Protein AF-0000000083258598 (afdb_homodimer)

pLDDT: mean 92.9, std 6.72, range [62.62, 98.75]

Radius of gyration: 22.77 Å; Cα contacts (8 Å, |Δi|>4): 360; chains: 2; bounding box: 47×67×47 Å

Solvent-accessible surface area (backbone atoms only — not comparable to full-atom values): 15930 Å² total; per-residue (Å²): 122,91,74,49,73,68,56,47,24,57,51,33,46,68,62,60,33,72,64,52,50,48,51,51,46,36,53,51,45,51,27,41,51,50,43,38,52,51,38,28,35,41,68,50,40,71,78,42,60,42,70,68,53,53,51,48,53,53,48,32,64,73,63,62,67,65,77,71,77,27,45,64,48,30,48,49,54,33,48,42,41,40,45,58,46,80,78,88,48,71,66,61,51,49,52,32,49,49,46,50,44,39,58,30,25,30,16,33,69,43,95,58,55,61,82,59,78,70,46,55,73,36,75,68,31,41,16,49,44,26,73,75,64,34,66,76,69,44,47,72,58,51,45,62,70,75,106,122,91,74,49,73,66,55,47,25,55,51,34,45,68,64,63,33,71,65,52,51,49,52,51,47,37,53,51,46,52,27,42,51,49,43,37,52,51,37,28,35,41,67,50,41,72,77,41,59,43,71,67,51,52,50,47,54,55,48,32,63,75,62,62,66,64,78,70,78,29,45,64,47,30,48,49,53,34,46,42,43,40,44,57,46,80,80,89,49,71,69,62,53,49,52,33,50,49,47,51,44,40,57,32,25,30,17,34,68,44,93,59,53,61,79,59,78,70,47,56,74,36,73,68,32,42,17,48,45,26,73,73,65,35,66,76,70,44,49,70,60,50,46,62,71,73,107

Foldseek 3Di:
DDDDQVNQLQVLLVVLDPVQLLVVLLVLLVQLVVVVQVVCVVVVNNVVDDPVVVVVSVVCNVRVDDDDDALSVLLVVLSVVSNPDDDPDLVVNVVSLQRNQCSRAPDPPHPGGDDDPCLCLGSSNVSSCCSVPNSVRCVVSVVVVVD/DDDDQVNQLQVLLVVLDPVQLLVVLLVLLVQLVVVVQVVCVVVVNNVVDDPVVVVVSVVCNVPVDDDDDALSVLLVVLSVVSNPDDDPDLVVNVVSLQRNQCSRAPDPPHPGGDDDPCLCLGSSNVSNCCSVPNSVRCVVSVVVVVD

Secondary structure (DSSP, 8-state):
----HHHHHHHHHHHS-HHHHHHHHHHHHHHHHHHHHHHHHHTT-TT-B-HHHHHHHHHHHHH----SSSHHHHHHHHHHHHTTPPPS-HHHHHHHHHHHHHHHH--TT-SS----GGGGGSHHHHHHHHHHH-GGGGHHHHHHHH-/----HHHHHHHHHHHS-HHHHHHHHHHHHHHHHHHHHHHHHHTT-TT-B-HHHHHHHHHHHHH----SSSHHHHHHHHHHHHTTPPPS-HHHHHHHHHHHHHHHH--TT-SS----GGGGGSHHHHHHHHHHH-GGGGHHHHHHHH-

Organism: NCBI:txid94136

Sequence (294 aa):
MGWTREEAFDFLKTVYTDDVMQQEKRRVFKQVNRQLYERLDDLAINNALSEQVEKQLKLFKDFTFMPGDNIFQSMRYLFLLARGEKEIDRLTTRKHLDRVYNALFKAAGMQNPIIPVHFWETPIGIACQIAEDGVEAVYPVLDEMVDMGWTREEAFDFLKTVYTDDVMQQEKRRVFKQVNRQLYERLDDLAINNALSEQVEKQLKLFKDFTFMPGDNIFQSMRYLFLLARGEKEIDRLTTRKHLDRVYNALFKAAGMQNPIIPVHFWETPIGIACQIAEDGVEAVYPVLDEMVD

Structure (mmCIF, N/CA/C/O backbone):
data_AF-0000000083258598-model_v1
#
loop_
_entity.id
_entity.type
_entity.pdbx_description
1 polymer 'Uncharacterized protein'
#
loop_
_atom_site.group_PDB
_atom_site.id
_atom_site.type_symbol
_atom_site.label_atom_id
_atom_site.label_alt_id
_atom_site.label_comp_id
_atom_site.label_asym_id
_atom_site.label_entity_id
_atom_site.label_seq_id
_atom_site.pdbx_PDB_ins_code
_atom_site.Cartn_x
_atom_site.Cartn_y
_atom_site.Cartn_z
_atom_site.occupancy
_atom_site.B_iso_or_equiv
_atom_site.auth_seq_id
_atom_site.auth_comp_id
_atom_site.auth_asym_id
_atom_site.auth_atom_id
_atom_site.pdbx_PDB_model_num
ATOM 1 N N . MET A 1 1 ? -23.297 24.625 16.688 1 62.62 1 MET A N 1
ATOM 2 C CA . MET A 1 1 ? -22.938 26.031 16.906 1 62.62 1 MET A CA 1
ATOM 3 C C . MET A 1 1 ? -22.75 26.75 15.578 1 62.62 1 MET A C 1
ATOM 5 O O . MET A 1 1 ? -22.453 26.125 14.555 1 62.62 1 MET A O 1
ATOM 9 N N . GLY A 1 2 ? -23.297 27.766 15.336 1 83.62 2 GLY A N 1
ATOM 10 C CA . GLY A 1 2 ? -23.109 28.547 14.133 1 83.62 2 GLY A CA 1
ATOM 11 C C . GLY A 1 2 ? -21.703 29.078 13.977 1 83.62 2 GLY A C 1
ATOM 12 O O . GLY A 1 2 ? -21.375 30.156 14.484 1 83.62 2 GLY A O 1
ATOM 13 N N . TRP A 1 3 ? -20.734 28.359 13.344 1 92.31 3 TRP A N 1
ATOM 14 C CA . TRP A 1 3 ? -19.344 28.75 13.125 1 92.31 3 TRP A CA 1
ATOM 15 C C . TRP A 1 3 ? -19.234 29.797 12.031 1 92.31 3 TRP A C 1
ATOM 17 O O . TRP A 1 3 ? -19.938 29.719 11.016 1 92.31 3 TRP A O 1
ATOM 27 N N . THR A 1 4 ? -18.5 30.859 12.305 1 95.12 4 THR A N 1
ATOM 28 C CA . THR A 1 4 ? -17.969 31.641 11.188 1 95.12 4 THR A CA 1
ATOM 29 C C . THR A 1 4 ? -16.609 31.094 10.742 1 95.12 4 THR A C 1
ATOM 31 O O . THR A 1 4 ? -15.984 30.312 11.461 1 95.12 4 THR A O 1
ATOM 34 N N . ARG A 1 5 ? -16.172 31.438 9.594 1 94.94 5 ARG A N 1
ATOM 35 C CA . ARG A 1 5 ? -14.875 31 9.086 1 94.94 5 ARG A CA 1
ATOM 36 C C . ARG A 1 5 ? -13.758 31.375 10.047 1 94.94 5 ARG A C 1
ATOM 38 O O . ARG A 1 5 ? -12.898 30.547 10.359 1 94.94 5 ARG A O 1
ATOM 45 N N . GLU A 1 6 ? -13.805 32.562 10.492 1 94.69 6 GLU A N 1
ATOM 46 C CA . GLU A 1 6 ? -12.766 33.094 11.383 1 94.69 6 GLU A CA 1
ATOM 47 C C . GLU A 1 6 ? -12.766 32.312 12.711 1 94.69 6 GLU A C 1
ATOM 49 O O . GLU A 1 6 ? -11.703 31.953 13.219 1 94.69 6 GLU A O 1
ATOM 54 N N . GLU A 1 7 ? -13.875 32.094 13.234 1 95.5 7 GLU A N 1
ATOM 55 C CA . GLU A 1 7 ? -13.992 31.375 14.5 1 95.5 7 GLU A CA 1
ATOM 56 C C . GLU A 1 7 ? -13.492 29.938 14.359 1 95.5 7 GLU A C 1
ATOM 58 O O . GLU A 1 7 ? -12.867 29.391 15.273 1 95.5 7 GLU A O 1
ATOM 63 N N . ALA A 1 8 ? -13.859 29.344 13.289 1 96.19 8 ALA A N 1
ATOM 64 C CA . ALA A 1 8 ? -13.43 27.969 13.023 1 96.19 8 ALA A CA 1
ATOM 65 C C . ALA A 1 8 ? -11.906 27.875 12.969 1 96.19 8 ALA A C 1
ATOM 67 O O . ALA A 1 8 ? -11.312 27.016 13.617 1 96.19 8 ALA A O 1
ATOM 68 N N . PHE A 1 9 ? -11.289 28.781 12.242 1 96.44 9 PHE A N 1
ATOM 69 C CA . PHE A 1 9 ? -9.828 28.766 12.141 1 96.44 9 PHE A CA 1
ATOM 70 C C . PHE A 1 9 ? -9.195 29.047 13.5 1 96.44 9 PHE A C 1
ATOM 72 O O . PHE A 1 9 ? -8.18 28.438 13.852 1 96.44 9 PHE A O 1
ATOM 79 N N . ASP A 1 10 ? -9.75 29.984 14.234 1 95.62 10 ASP A N 1
ATOM 80 C CA . ASP A 1 10 ? -9.234 30.281 15.57 1 95.62 10 ASP A CA 1
ATOM 81 C C . ASP A 1 10 ? -9.297 29.047 16.453 1 95.62 10 ASP A C 1
ATOM 83 O O . ASP A 1 10 ? -8.352 28.75 17.203 1 95.62 10 ASP A O 1
ATOM 87 N N . PHE A 1 11 ? -10.375 28.359 16.391 1 96.12 11 PHE A N 1
ATOM 88 C CA . PHE A 1 11 ? -10.523 27.125 17.156 1 96.12 11 PHE A CA 1
ATOM 89 C C . PHE A 1 11 ? -9.508 26.094 16.703 1 96.12 11 PHE A C 1
ATOM 91 O O . PHE A 1 11 ? -8.859 25.438 17.531 1 96.12 11 PHE A O 1
ATOM 98 N N . LEU A 1 12 ? -9.375 25.891 15.422 1 96.44 12 LEU A N 1
ATOM 99 C CA . LEU A 1 12 ? -8.469 24.891 14.875 1 96.44 12 LEU A CA 1
ATOM 100 C C . LEU A 1 12 ? -7.023 25.203 15.258 1 96.44 12 LEU A C 1
ATOM 102 O O . LEU A 1 12 ? -6.223 24.281 15.461 1 96.44 12 LEU A O 1
ATOM 106 N N . LYS A 1 13 ? -6.633 26.469 15.391 1 96 13 LYS A N 1
ATOM 107 C CA . LYS A 1 13 ? -5.309 26.844 15.875 1 96 13 LYS A CA 1
ATOM 108 C C . LYS A 1 13 ? -5.07 26.328 17.281 1 96 13 LYS A C 1
ATOM 110 O O . LYS A 1 13 ? -3.938 26 17.656 1 96 13 LYS A O 1
ATOM 115 N N . THR A 1 14 ? -6.16 26.234 18 1 95.06 14 THR A N 1
ATOM 116 C CA . THR A 1 14 ? -6.023 25.75 19.375 1 95.06 14 THR A CA 1
ATOM 117 C C . THR A 1 14 ? -5.961 24.219 19.391 1 95.06 14 THR A C 1
ATOM 119 O O . THR A 1 14 ? -5.371 23.625 20.297 1 95.06 14 THR A O 1
ATOM 122 N N . VAL A 1 15 ? -6.555 23.578 18.422 1 93.62 15 VAL A N 1
ATOM 123 C CA . VAL A 1 15 ? -6.629 22.125 18.359 1 93.62 15 VAL A CA 1
ATOM 124 C C . VAL A 1 15 ? -5.355 21.578 17.719 1 93.62 15 VAL A C 1
ATOM 126 O O . VAL A 1 15 ? -4.797 20.594 18.188 1 93.62 15 VAL A O 1
ATOM 129 N N . TYR A 1 16 ? -4.914 22.266 16.641 1 94.44 16 TYR A N 1
ATOM 130 C CA . TYR A 1 16 ? -3.75 21.797 15.891 1 94.44 16 TYR A CA 1
ATOM 131 C C . TYR A 1 16 ? -2.469 22.406 16.453 1 94.44 16 TYR A C 1
ATOM 133 O O . TYR A 1 16 ? -1.782 23.172 15.758 1 94.44 16 TYR A O 1
ATOM 141 N N . THR A 1 17 ? -2.178 21.953 17.656 1 94.5 17 THR A N 1
ATOM 142 C CA . THR A 1 17 ? -0.909 22.328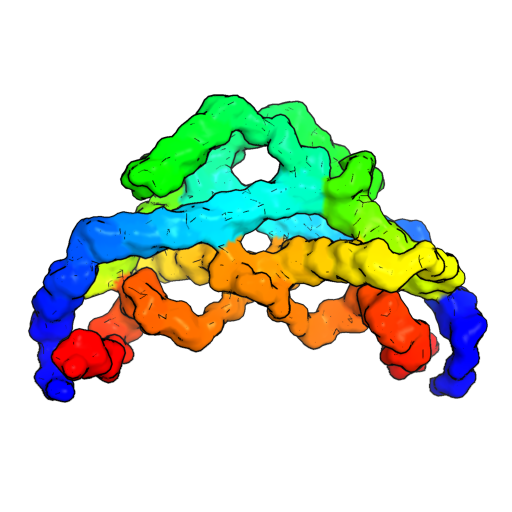 18.266 1 94.5 17 THR A CA 1
ATOM 143 C C . THR A 1 17 ? 0.25 21.594 17.609 1 94.5 17 THR A C 1
ATOM 145 O O . THR A 1 17 ? 0.038 20.609 16.875 1 94.5 17 THR A O 1
ATOM 148 N N . ASP A 1 18 ? 1.441 22.047 17.891 1 90.12 18 ASP A N 1
ATOM 149 C CA . ASP A 1 18 ? 2.629 21.359 17.391 1 90.12 18 ASP A CA 1
ATOM 150 C C . ASP A 1 18 ? 2.668 19.906 17.844 1 90.12 18 ASP A C 1
ATOM 152 O O . ASP A 1 18 ? 3.098 19.031 17.094 1 90.12 18 ASP A O 1
ATOM 156 N N . ASP A 1 19 ? 2.182 19.703 19.047 1 92.19 19 ASP A N 1
ATOM 157 C CA . ASP A 1 19 ? 2.191 18.344 19.594 1 92.19 19 ASP A CA 1
ATOM 158 C C . ASP A 1 19 ? 1.231 17.438 18.828 1 92.19 19 ASP A C 1
ATOM 160 O O . ASP A 1 19 ? 1.575 16.297 18.484 1 92.19 19 ASP A O 1
ATOM 164 N N . VAL A 1 20 ? 0.024 17.922 18.547 1 93.38 20 VAL A N 1
ATOM 165 C CA . VAL A 1 20 ? -0.962 17.141 17.797 1 93.38 20 VAL A CA 1
ATOM 166 C C . VAL A 1 20 ? -0.431 16.844 16.406 1 93.38 20 VAL A C 1
ATOM 168 O O . VAL A 1 20 ? -0.523 15.703 15.93 1 93.38 20 VAL A O 1
ATOM 171 N N . MET A 1 21 ? 0.136 17.812 15.82 1 92.56 21 MET A N 1
ATOM 172 C CA . MET A 1 21 ? 0.651 17.625 14.461 1 92.56 21 MET A CA 1
ATOM 173 C C . MET A 1 21 ? 1.822 16.641 14.453 1 92.56 21 MET A C 1
ATOM 175 O O . MET A 1 21 ? 1.927 15.805 13.555 1 92.56 21 MET A O 1
ATOM 179 N N . GLN A 1 22 ? 2.656 16.766 15.5 1 91.5 22 GLN A N 1
ATOM 180 C CA . GLN A 1 22 ? 3.793 15.859 15.602 1 91.5 22 GLN A CA 1
ATOM 181 C C . GLN A 1 22 ? 3.332 14.43 15.844 1 91.5 22 GLN A C 1
ATOM 183 O O . GLN A 1 22 ? 3.889 13.484 15.273 1 91.5 22 GLN A O 1
ATOM 188 N N . GLN A 1 23 ? 2.344 14.25 16.656 1 93.19 23 GLN A N 1
ATOM 189 C CA . GLN A 1 23 ? 1.81 12.914 16.922 1 93.19 23 GLN A CA 1
ATOM 190 C C . GLN A 1 23 ? 1.209 12.305 15.664 1 93.19 23 GLN A C 1
ATOM 192 O O . GLN A 1 23 ? 1.392 11.109 15.406 1 93.19 23 GLN A O 1
ATOM 197 N N . GLU A 1 24 ? 0.5 13.156 14.953 1 94.81 24 GLU A N 1
ATOM 198 C CA . GLU A 1 24 ? -0.078 12.672 13.703 1 94.81 24 GLU A CA 1
ATOM 199 C C . GLU A 1 24 ? 1.01 12.297 12.695 1 94.81 24 GLU A C 1
ATOM 201 O O . GLU A 1 24 ? 0.893 11.289 12 1 94.81 24 GLU A O 1
ATOM 206 N N . LYS A 1 25 ? 2.02 13.078 12.633 1 93.56 25 LYS A N 1
ATOM 207 C CA . LYS A 1 25 ? 3.146 12.766 11.758 1 93.56 25 LYS A CA 1
ATOM 208 C C . LYS A 1 25 ? 3.789 11.438 12.148 1 93.56 25 LYS A C 1
ATOM 210 O O . LYS A 1 25 ? 4.137 10.633 11.281 1 93.56 25 LYS A O 1
ATOM 215 N N . ARG A 1 26 ? 3.936 11.203 13.422 1 93.5 26 ARG A N 1
ATOM 216 C CA . ARG A 1 26 ? 4.504 9.953 13.906 1 93.5 26 ARG A CA 1
ATOM 217 C C . ARG A 1 26 ? 3.625 8.766 13.516 1 93.5 26 ARG A C 1
ATOM 219 O O . ARG A 1 26 ? 4.129 7.711 13.125 1 93.5 26 ARG A O 1
ATOM 226 N N . ARG A 1 27 ? 2.357 8.977 13.672 1 95.25 27 ARG A N 1
ATOM 227 C CA . ARG A 1 27 ? 1.418 7.918 13.312 1 95.25 27 ARG A CA 1
ATOM 228 C C . ARG A 1 27 ? 1.548 7.559 11.836 1 95.25 27 ARG A C 1
ATOM 230 O O . ARG A 1 27 ? 1.663 6.383 11.484 1 95.25 27 ARG A O 1
ATOM 237 N N . VAL A 1 28 ? 1.562 8.578 11.031 1 95.88 28 VAL A N 1
ATOM 238 C CA . VAL A 1 28 ? 1.654 8.383 9.594 1 95.88 28 VAL A CA 1
ATOM 239 C C . VAL A 1 28 ? 3.012 7.773 9.242 1 95.88 28 VAL A C 1
ATOM 241 O O . VAL A 1 28 ? 3.098 6.863 8.414 1 95.88 28 VAL A O 1
ATOM 244 N N . PHE A 1 29 ? 4.062 8.258 9.891 1 95.06 29 PHE A N 1
ATOM 245 C CA . PHE A 1 29 ? 5.391 7.699 9.664 1 95.06 29 PHE A CA 1
ATOM 246 C C . PHE A 1 29 ? 5.406 6.199 9.93 1 95.06 29 PHE A C 1
ATOM 248 O O . PHE A 1 29 ? 5.926 5.426 9.125 1 95.06 29 PHE A O 1
ATOM 255 N N . LYS A 1 30 ? 4.836 5.789 11.023 1 95.31 30 LYS A N 1
ATOM 256 C CA . LYS A 1 30 ? 4.812 4.375 11.391 1 95.31 30 LYS A CA 1
ATOM 257 C C . LYS A 1 30 ? 4.125 3.539 10.32 1 95.31 30 LYS A C 1
ATOM 259 O O . LYS A 1 30 ? 4.59 2.451 9.977 1 95.31 30 LYS A O 1
ATOM 264 N N . GLN A 1 31 ? 3.078 4.07 9.844 1 97.06 31 GLN A N 1
ATOM 265 C CA . GLN A 1 31 ? 2.303 3.354 8.836 1 97.06 31 GLN A CA 1
ATOM 266 C C . GLN A 1 31 ? 3.092 3.207 7.535 1 97.06 31 GLN A C 1
ATOM 268 O O . GLN A 1 31 ? 3.199 2.107 6.988 1 97.06 31 GLN A O 1
ATOM 273 N N . VAL A 1 32 ? 3.666 4.289 7.059 1 96.81 32 VAL A N 1
ATOM 274 C CA . VAL A 1 32 ? 4.398 4.297 5.797 1 96.81 32 VAL A CA 1
ATOM 275 C C . VAL A 1 32 ? 5.699 3.512 5.949 1 96.81 32 VAL A C 1
ATOM 277 O O . VAL A 1 32 ? 6.082 2.756 5.051 1 96.81 32 VAL A O 1
ATOM 280 N N . ASN A 1 33 ? 6.34 3.688 7.055 1 94.94 33 ASN A N 1
ATOM 281 C CA . ASN A 1 33 ? 7.566 2.957 7.352 1 94.94 33 ASN A CA 1
ATOM 282 C C . ASN A 1 33 ? 7.324 1.452 7.406 1 94.94 33 ASN A C 1
ATOM 284 O O . ASN A 1 33 ? 8.109 0.672 6.867 1 94.94 33 ASN A O 1
ATOM 288 N N . ARG A 1 34 ? 6.277 1.083 8.062 1 96.5 34 ARG A N 1
ATOM 289 C CA . ARG A 1 34 ? 5.922 -0.332 8.125 1 96.5 34 ARG A CA 1
ATOM 290 C C . ARG A 1 34 ? 5.734 -0.908 6.727 1 96.5 34 ARG A C 1
ATOM 292 O O . ARG A 1 34 ? 6.242 -1.988 6.422 1 96.5 34 ARG A O 1
ATOM 299 N N . GLN A 1 35 ? 4.984 -0.213 5.898 1 97.81 35 GLN A N 1
ATOM 300 C CA . GLN A 1 35 ? 4.723 -0.724 4.559 1 97.81 35 GLN A CA 1
ATOM 301 C C . GLN A 1 35 ? 6.004 -0.807 3.738 1 97.81 35 GLN A C 1
ATOM 303 O O . GLN A 1 35 ? 6.164 -1.708 2.912 1 97.81 35 GLN A O 1
ATOM 308 N N . LEU A 1 36 ? 6.941 0.161 3.961 1 97.06 36 LEU A N 1
ATOM 309 C CA . LEU A 1 36 ? 8.25 0.078 3.311 1 97.06 36 LEU A CA 1
ATOM 310 C C . LEU A 1 36 ? 8.914 -1.261 3.605 1 97.06 36 LEU A C 1
ATOM 312 O O . LEU A 1 36 ? 9.328 -1.969 2.684 1 97.06 36 LEU A O 1
ATOM 316 N N . TYR A 1 37 ? 8.914 -1.646 4.82 1 96.12 37 TYR A N 1
ATOM 317 C CA . TYR A 1 37 ? 9.594 -2.879 5.211 1 96.12 37 TYR A CA 1
ATOM 318 C C . TYR A 1 37 ? 8.828 -4.102 4.719 1 96.12 37 TYR A C 1
ATOM 320 O O . TYR A 1 37 ? 9.43 -5.125 4.387 1 96.12 37 TYR A O 1
ATOM 328 N N . GLU A 1 38 ? 7.512 -4.02 4.711 1 97.19 38 GLU A N 1
ATOM 329 C CA . GLU A 1 38 ? 6.723 -5.098 4.125 1 97.19 38 GLU A CA 1
ATOM 330 C C . GLU A 1 38 ? 7.082 -5.309 2.658 1 97.19 38 GLU A C 1
ATOM 332 O O . GLU A 1 38 ? 7.188 -6.449 2.199 1 97.19 38 GLU A O 1
ATOM 337 N N . ARG A 1 39 ? 7.285 -4.219 1.924 1 96.69 39 ARG A N 1
ATOM 338 C CA . ARG A 1 39 ? 7.645 -4.328 0.514 1 96.69 39 ARG A CA 1
ATOM 339 C C . ARG A 1 39 ? 9.047 -4.898 0.352 1 96.69 39 ARG A C 1
ATOM 341 O O . ARG A 1 39 ? 9.297 -5.707 -0.544 1 96.69 39 ARG A O 1
ATOM 348 N N . LEU A 1 40 ? 9.922 -4.438 1.191 1 95.38 40 LEU A N 1
ATOM 349 C CA . LEU A 1 40 ? 11.266 -5.008 1.165 1 95.38 40 LEU A CA 1
ATOM 350 C C . LEU A 1 40 ? 11.219 -6.516 1.39 1 95.38 40 LEU A C 1
ATOM 352 O O . LEU A 1 40 ? 11.898 -7.273 0.694 1 95.38 40 LEU A O 1
ATOM 356 N N . ASP A 1 41 ? 10.375 -6.934 2.307 1 94.5 41 ASP A N 1
ATOM 357 C CA . ASP A 1 41 ? 10.219 -8.352 2.607 1 94.5 41 ASP A CA 1
ATOM 358 C C . ASP A 1 41 ? 9.57 -9.094 1.439 1 94.5 41 ASP A C 1
ATOM 360 O O . ASP A 1 41 ? 10.016 -10.18 1.061 1 94.5 41 ASP A O 1
ATOM 364 N N . ASP A 1 42 ? 8.562 -8.492 0.861 1 94.81 42 ASP A N 1
ATOM 365 C CA . ASP A 1 42 ? 7.852 -9.086 -0.264 1 94.81 42 ASP A CA 1
ATOM 366 C C . ASP A 1 42 ? 8.797 -9.359 -1.43 1 94.81 42 ASP A C 1
ATOM 368 O O . ASP A 1 42 ? 8.602 -10.312 -2.188 1 94.81 42 ASP A O 1
ATOM 372 N N . LEU A 1 43 ? 9.836 -8.555 -1.501 1 93.12 43 LEU A N 1
ATOM 373 C CA . LEU A 1 43 ? 10.758 -8.648 -2.629 1 93.12 43 LEU A CA 1
ATOM 374 C C . LEU A 1 43 ? 12.047 -9.344 -2.215 1 93.12 43 LEU A C 1
ATOM 376 O O . LEU A 1 43 ? 13.016 -9.383 -2.984 1 93.12 43 LEU A O 1
ATOM 380 N N . ALA A 1 44 ? 12.109 -9.781 -0.938 1 90.56 44 ALA A N 1
ATOM 381 C CA . ALA A 1 44 ? 13.227 -10.539 -0.388 1 90.56 44 ALA A CA 1
ATOM 382 C C . ALA A 1 44 ? 14.508 -9.711 -0.4 1 90.56 44 ALA A C 1
ATOM 384 O O . ALA A 1 44 ? 15.586 -10.234 -0.695 1 90.56 44 ALA A O 1
ATOM 385 N N . ILE A 1 45 ? 14.336 -8.438 -0.138 1 90.44 45 ILE A N 1
ATOM 386 C CA . ILE A 1 45 ? 15.5 -7.566 -0.048 1 90.44 45 ILE A CA 1
ATOM 387 C C . ILE A 1 45 ? 15.484 -6.824 1.286 1 90.44 45 ILE A C 1
ATOM 389 O O . ILE A 1 45 ? 15.68 -5.609 1.329 1 90.44 45 ILE A O 1
ATOM 393 N N . ASN A 1 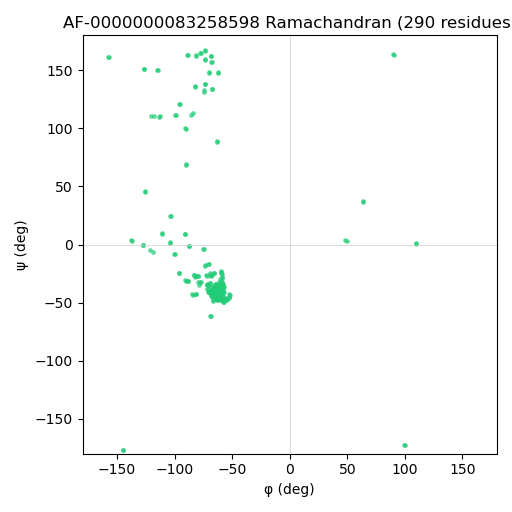46 ? 15.234 -7.512 2.328 1 87.38 46 ASN A N 1
ATOM 394 C CA . ASN A 1 46 ? 15.094 -6.965 3.674 1 87.38 46 ASN A CA 1
ATOM 395 C C . ASN A 1 46 ? 16.375 -6.258 4.121 1 87.38 46 ASN A C 1
ATOM 397 O O . ASN A 1 46 ? 16.328 -5.363 4.969 1 87.38 46 ASN A O 1
ATOM 401 N N . ASN A 1 47 ? 17.438 -6.656 3.525 1 84.75 47 ASN A N 1
ATOM 402 C CA . ASN A 1 47 ? 18.719 -6.086 3.93 1 84.75 47 ASN A CA 1
ATOM 403 C C . ASN A 1 47 ? 19.219 -5.055 2.922 1 84.75 47 ASN A C 1
ATOM 405 O O . ASN A 1 47 ? 20.422 -4.805 2.822 1 84.75 47 ASN A O 1
ATOM 409 N N . ALA A 1 48 ? 18.281 -4.531 2.232 1 88.75 48 ALA A N 1
ATOM 410 C CA . ALA A 1 48 ? 18.656 -3.648 1.129 1 88.75 48 ALA A CA 1
ATOM 411 C C . ALA A 1 48 ? 19.016 -2.254 1.637 1 88.75 48 ALA A C 1
ATOM 413 O O . ALA A 1 48 ? 19.75 -1.521 0.984 1 88.75 48 ALA A O 1
ATOM 414 N N . LEU A 1 49 ? 18.453 -1.85 2.779 1 90.44 49 LEU A N 1
ATOM 415 C CA . LEU A 1 49 ? 18.734 -0.518 3.309 1 90.44 49 LEU A CA 1
ATOM 416 C C . LEU A 1 49 ? 20.047 -0.495 4.082 1 90.44 49 LEU A C 1
ATOM 418 O O . LEU A 1 49 ? 20.344 -1.43 4.824 1 90.44 49 LEU A O 1
ATOM 422 N N . SER A 1 50 ? 20.75 0.542 3.795 1 87 50 SER A N 1
ATOM 423 C CA . SER A 1 50 ? 22 0.686 4.527 1 87 50 SER A CA 1
ATOM 424 C C . SER A 1 50 ? 21.75 0.986 6 1 87 50 SER A C 1
ATOM 426 O O . SER A 1 50 ? 20.672 1.43 6.375 1 87 50 SER A O 1
ATOM 428 N N . GLU A 1 51 ? 22.781 0.77 6.73 1 86.69 51 GLU A N 1
ATOM 429 C CA . GLU A 1 51 ? 22.688 1.074 8.156 1 86.69 51 GLU A CA 1
ATOM 430 C C . GLU A 1 51 ? 22.438 2.561 8.391 1 86.69 51 GLU A C 1
ATOM 432 O O . GLU A 1 51 ? 21.719 2.934 9.32 1 86.69 51 GLU A O 1
ATOM 437 N N . GLN A 1 52 ? 23.031 3.328 7.543 1 87.06 52 GLN A N 1
ATOM 438 C CA . GLN A 1 52 ? 22.875 4.773 7.656 1 87.06 52 GLN A CA 1
ATOM 439 C C . GLN A 1 52 ? 21.406 5.176 7.449 1 87.06 52 GLN A C 1
ATOM 441 O O . GLN A 1 52 ? 20.875 6.004 8.195 1 87.06 52 GLN A O 1
ATOM 446 N N . VAL A 1 53 ? 20.797 4.57 6.469 1 89.31 53 VAL A N 1
ATOM 447 C CA . VAL A 1 53 ? 19.406 4.875 6.168 1 89.31 53 VAL A CA 1
ATOM 448 C C . VAL A 1 53 ? 18.516 4.395 7.312 1 89.31 53 VAL A C 1
ATOM 450 O O . VAL A 1 53 ? 17.578 5.094 7.715 1 89.31 53 VAL A O 1
ATOM 453 N N . GLU A 1 54 ? 18.828 3.248 7.883 1 89.31 54 GLU A N 1
ATOM 454 C CA . GLU A 1 54 ? 18.062 2.715 9.008 1 89.31 54 GLU A CA 1
ATOM 455 C C . GLU A 1 54 ? 18.141 3.635 10.219 1 89.31 54 GLU A C 1
ATOM 457 O O . GLU A 1 54 ? 17.141 3.854 10.906 1 89.31 54 GLU A O 1
ATOM 462 N N . LYS A 1 55 ? 19.297 4.152 10.406 1 87.69 55 LYS A N 1
ATOM 463 C CA . LYS A 1 55 ? 19.484 5.094 11.508 1 87.69 55 LYS A CA 1
ATOM 464 C C . LYS A 1 55 ? 18.688 6.375 11.273 1 87.69 55 LYS A C 1
ATOM 466 O O . LYS A 1 55 ? 18.078 6.914 12.203 1 87.69 55 LYS A O 1
ATOM 471 N N . GLN A 1 56 ? 18.734 6.781 10.062 1 86 56 GLN A N 1
ATOM 472 C CA . GLN A 1 56 ? 17.984 7.98 9.711 1 86 56 GLN A CA 1
ATOM 473 C C . GLN A 1 56 ? 16.484 7.773 9.938 1 86 56 GLN A C 1
ATOM 475 O O . GLN A 1 56 ? 15.812 8.648 10.492 1 86 56 GLN A O 1
ATOM 480 N N . LEU A 1 57 ? 15.984 6.66 9.539 1 88.75 57 LEU A N 1
ATOM 481 C CA . LEU A 1 57 ? 14.57 6.352 9.711 1 88.75 57 LEU A CA 1
ATOM 482 C C . LEU A 1 57 ? 14.203 6.289 11.188 1 88.75 57 LEU A C 1
ATOM 484 O O . LEU A 1 57 ? 13.117 6.719 11.578 1 88.75 57 LEU A O 1
ATOM 488 N N . LYS A 1 58 ? 15.102 5.777 11.953 1 86.31 58 LYS A N 1
ATOM 489 C CA . LYS A 1 58 ? 14.867 5.73 13.391 1 86.31 58 LYS A CA 1
ATOM 490 C C . LYS A 1 58 ? 14.789 7.133 13.984 1 86.31 58 LYS A C 1
ATOM 492 O O . LYS A 1 58 ? 13.961 7.398 14.859 1 86.31 58 LYS A O 1
ATOM 497 N N . LEU A 1 59 ? 15.617 8.039 13.43 1 83.94 59 LEU A N 1
ATOM 498 C CA . LEU A 1 59 ? 15.602 9.422 13.891 1 83.94 59 LEU A CA 1
ATOM 499 C C . LEU A 1 59 ? 14.289 10.109 13.5 1 83.94 59 LEU A C 1
ATOM 501 O O . LEU A 1 59 ? 13.742 10.891 14.281 1 83.94 59 LEU A O 1
ATOM 505 N N . PHE A 1 60 ? 13.898 9.812 12.312 1 82.62 60 PHE A N 1
ATOM 506 C CA . PHE A 1 60 ? 12.633 10.383 11.852 1 82.62 60 PHE A CA 1
ATOM 507 C C . PHE A 1 60 ? 11.484 9.93 12.742 1 82.62 60 PHE A C 1
ATOM 509 O O . PHE A 1 60 ? 10.555 10.703 13.008 1 82.62 60 PHE A O 1
ATOM 516 N N . LYS A 1 61 ? 11.523 8.734 13.109 1 81.06 61 LYS A N 1
ATOM 517 C CA . LYS A 1 61 ? 10.492 8.188 13.992 1 81.06 61 LYS A CA 1
ATOM 518 C C . LYS A 1 61 ? 10.422 8.961 15.305 1 81.06 61 LYS A C 1
ATOM 520 O O . LYS A 1 61 ? 9.328 9.242 15.805 1 81.06 61 LYS A O 1
ATOM 525 N N . ASP A 1 62 ? 11.594 9.438 15.711 1 78.38 62 ASP A N 1
ATOM 526 C CA . ASP A 1 62 ? 11.672 10.07 17.031 1 78.38 62 ASP A CA 1
ATOM 527 C C . ASP A 1 62 ? 11.422 11.57 16.938 1 78.38 62 ASP A C 1
ATOM 529 O O . ASP A 1 62 ? 10.828 12.172 17.828 1 78.38 62 ASP A O 1
ATOM 533 N N . PHE A 1 63 ? 11.82 12.195 15.75 1 70.81 63 PHE A N 1
ATOM 534 C CA . PHE A 1 63 ? 11.805 13.656 15.734 1 70.81 63 PHE A CA 1
ATOM 535 C C . PHE A 1 63 ? 10.891 14.172 14.633 1 70.81 63 PHE A C 1
ATOM 537 O O . PHE A 1 63 ? 10.562 15.367 14.602 1 70.81 63 PHE A O 1
ATOM 544 N N . THR A 1 64 ? 10.359 13.422 13.852 1 64.56 64 THR A N 1
ATOM 545 C CA . THR A 1 64 ? 9.414 13.602 12.758 1 64.56 64 THR A CA 1
ATOM 546 C C . THR A 1 64 ? 9.859 14.734 11.844 1 64.56 64 THR A C 1
ATOM 548 O O . THR A 1 64 ? 9.039 15.344 11.148 1 64.56 64 THR A O 1
ATOM 551 N N . PHE A 1 65 ? 11.055 15.336 12.117 1 70 65 PHE A N 1
ATOM 552 C CA . PHE A 1 65 ? 11.492 16.297 11.109 1 70 65 PHE A CA 1
ATOM 553 C C . PHE A 1 65 ? 12.211 15.578 9.961 1 70 65 PHE A C 1
ATOM 555 O O . PHE A 1 65 ? 13.203 14.883 10.188 1 70 65 PHE A O 1
ATOM 562 N N . MET A 1 66 ? 11.609 15.617 8.836 1 74.5 66 MET A N 1
ATOM 563 C CA . MET A 1 66 ? 12.211 15.023 7.641 1 74.5 66 MET A CA 1
ATOM 564 C C . MET A 1 66 ? 12.398 16.078 6.555 1 74.5 66 MET A C 1
ATOM 566 O O . MET A 1 66 ? 11.422 16.609 6.023 1 74.5 66 MET A O 1
ATOM 570 N N . PRO A 1 67 ? 13.68 16.344 6.363 1 74.62 67 PRO A N 1
ATOM 571 C CA . PRO A 1 67 ? 13.922 17.328 5.305 1 74.62 67 PRO A CA 1
ATOM 572 C C . PRO A 1 67 ? 13.57 16.797 3.916 1 74.62 67 PRO A C 1
ATOM 574 O O . PRO A 1 67 ? 13.508 15.578 3.713 1 74.62 67 PRO A O 1
ATOM 577 N N . GLY A 1 68 ? 13.297 17.797 2.965 1 76.62 68 GLY A N 1
ATOM 578 C CA . GLY A 1 68 ? 13.047 17.438 1.58 1 76.62 68 GLY A CA 1
ATOM 579 C C . GLY A 1 68 ? 11.578 17.391 1.227 1 76.62 68 GLY A C 1
ATOM 580 O O . GLY A 1 68 ? 10.742 17.906 1.972 1 76.62 68 GLY A O 1
ATOM 581 N N . ASP A 1 69 ? 11.367 16.906 0.021 1 85.56 69 ASP A N 1
ATOM 582 C CA . ASP A 1 69 ? 10.008 16.734 -0.48 1 85.56 69 ASP A CA 1
ATOM 583 C C . ASP A 1 69 ? 9.461 15.352 -0.127 1 85.56 69 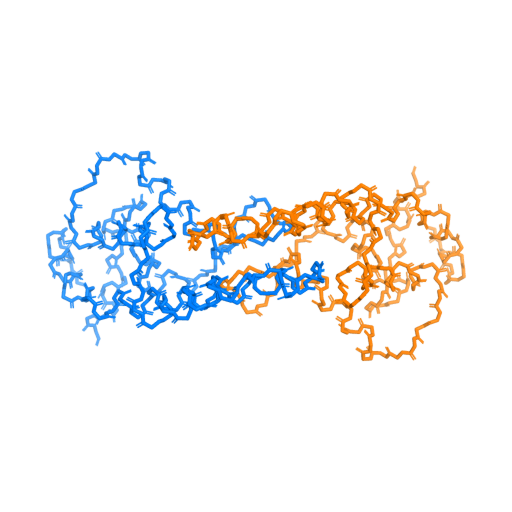ASP A C 1
ATOM 585 O O . ASP A 1 69 ? 9.883 14.352 -0.704 1 85.56 69 ASP A O 1
ATOM 589 N N . ASN A 1 70 ? 8.672 15.297 0.897 1 92.38 70 ASN A N 1
ATOM 590 C CA . ASN A 1 70 ? 8.148 14.039 1.422 1 92.38 70 ASN A CA 1
ATOM 591 C C . ASN A 1 70 ? 6.723 14.203 1.944 1 92.38 70 ASN A C 1
ATOM 593 O O . ASN A 1 70 ? 6.133 15.273 1.826 1 92.38 70 ASN A O 1
ATOM 597 N N . ILE A 1 71 ? 6.25 13.18 2.455 1 94.94 71 ILE A N 1
ATOM 598 C CA . ILE A 1 71 ? 4.852 13.172 2.865 1 94.94 71 ILE A CA 1
ATOM 599 C C . ILE A 1 71 ? 4.66 14.086 4.07 1 94.94 71 ILE A C 1
ATOM 601 O O . ILE A 1 71 ? 3.59 14.68 4.242 1 94.94 71 ILE A O 1
ATOM 605 N N . PHE A 1 72 ? 5.688 14.305 4.816 1 93.31 72 PHE A N 1
ATOM 606 C CA . PHE A 1 72 ? 5.555 15.094 6.031 1 93.31 72 PHE A CA 1
ATOM 607 C C . PHE A 1 72 ? 5.492 16.578 5.703 1 93.31 72 PHE A C 1
ATOM 609 O O . PHE A 1 72 ? 4.836 17.344 6.41 1 93.31 72 PHE A O 1
ATOM 616 N N . GLN A 1 73 ? 6.156 16.953 4.672 1 93.38 73 GLN A N 1
ATOM 617 C CA . GLN A 1 73 ? 6 18.312 4.184 1 93.38 73 GLN A CA 1
ATOM 618 C C . GLN A 1 73 ? 4.582 18.562 3.672 1 93.38 73 GLN A C 1
ATOM 620 O O . GLN A 1 73 ? 4.031 19.641 3.855 1 93.38 73 GLN A O 1
ATOM 625 N N . SER A 1 74 ? 4.07 17.562 3.045 1 96.06 74 SER A N 1
ATOM 626 C CA . SER A 1 74 ? 2.68 17.672 2.611 1 96.06 74 SER A CA 1
ATOM 627 C C . SER A 1 74 ? 1.736 17.812 3.801 1 96.06 74 SER A C 1
ATOM 629 O O . SER A 1 74 ? 0.837 18.656 3.793 1 96.06 74 SER A O 1
ATOM 631 N N . MET A 1 75 ? 1.993 17 4.797 1 95.94 75 MET A N 1
ATOM 632 C CA . MET A 1 75 ? 1.171 17.062 6.004 1 95.94 75 MET A CA 1
ATOM 633 C C . MET A 1 75 ? 1.278 18.438 6.648 1 95.94 75 MET A C 1
ATOM 635 O O . MET A 1 75 ? 0.27 19.016 7.059 1 95.94 75 MET A O 1
ATOM 639 N N . ARG A 1 76 ? 2.49 18.922 6.746 1 93.81 76 ARG A N 1
ATOM 640 C CA . ARG A 1 76 ? 2.701 20.234 7.324 1 93.81 76 ARG A CA 1
ATOM 641 C C . ARG A 1 76 ? 1.917 21.297 6.562 1 93.81 76 ARG A C 1
ATOM 643 O O . ARG A 1 76 ? 1.253 22.141 7.168 1 93.81 76 ARG A O 1
ATOM 650 N N . TYR A 1 77 ? 2.035 21.297 5.27 1 95.31 77 TYR A N 1
ATOM 651 C CA . TYR A 1 77 ? 1.316 22.234 4.418 1 95.31 77 TYR A CA 1
ATOM 652 C C . TYR A 1 77 ? -0.179 22.203 4.711 1 95.31 77 TYR A C 1
ATOM 654 O O . TYR A 1 77 ? -0.805 23.25 4.887 1 95.31 77 TYR A O 1
ATOM 662 N N . LEU A 1 78 ? -0.716 21.031 4.824 1 97.5 78 LEU A N 1
ATOM 663 C CA . LEU A 1 78 ? -2.152 20.875 5.023 1 97.5 78 LEU A CA 1
ATOM 664 C C . LEU A 1 78 ? -2.559 21.312 6.43 1 97.5 78 LEU A C 1
ATOM 666 O O . LEU A 1 78 ? -3.621 21.906 6.617 1 97.5 78 LEU A O 1
ATOM 670 N N . PHE A 1 79 ? -1.712 21 7.391 1 97 79 PHE A N 1
ATOM 671 C CA . PHE A 1 79 ? -1.981 21.453 8.75 1 97 79 PHE A CA 1
ATOM 672 C C . PHE A 1 79 ? -1.949 22.969 8.836 1 97 79 PHE A C 1
ATOM 674 O O . PHE A 1 79 ? -2.758 23.578 9.547 1 97 79 PHE A O 1
ATOM 681 N N . LEU A 1 80 ? -1.005 23.562 8.148 1 96.06 80 LEU A N 1
ATOM 682 C CA . LEU A 1 80 ? -0.921 25.016 8.156 1 96.06 80 LEU A CA 1
ATOM 683 C C . LEU A 1 80 ? -2.158 25.641 7.512 1 96.06 80 LEU A C 1
ATOM 685 O O . LEU A 1 80 ? -2.68 26.641 8 1 96.06 80 LEU A O 1
ATOM 689 N N . LEU A 1 81 ? -2.662 25.062 6.449 1 97.12 81 LEU A N 1
ATOM 690 C CA . LEU A 1 81 ? -3.912 25.516 5.852 1 97.12 81 LEU A CA 1
ATOM 691 C C . LEU A 1 81 ? -5.059 25.422 6.852 1 97.12 81 LEU A C 1
ATOM 693 O O . LEU A 1 81 ? -5.895 26.328 6.934 1 97.12 81 LEU A O 1
ATOM 697 N N . ALA A 1 82 ? -5.07 24.312 7.582 1 96.81 82 ALA A N 1
ATOM 698 C CA . ALA A 1 82 ? -6.129 24.094 8.562 1 96.81 82 ALA A CA 1
ATOM 699 C C . ALA A 1 82 ? -6.051 25.109 9.695 1 96.81 82 ALA A C 1
ATOM 701 O O . ALA A 1 82 ? -7.059 25.391 10.352 1 96.81 82 ALA A O 1
ATOM 702 N N . ARG A 1 83 ? -4.871 25.625 9.891 1 96.12 83 ARG A N 1
ATOM 703 C CA . ARG A 1 83 ? -4.688 26.656 10.914 1 96.12 83 ARG A CA 1
ATOM 704 C C . ARG A 1 83 ? -4.961 28.047 10.359 1 96.12 83 ARG A C 1
ATOM 706 O O . ARG A 1 83 ? -4.773 29.047 11.055 1 96.12 83 ARG A O 1
ATOM 713 N N . GLY A 1 84 ? -5.289 28.125 9.047 1 95.06 84 GLY A N 1
ATOM 714 C CA . GLY A 1 84 ? -5.762 29.391 8.5 1 95.06 84 GLY A CA 1
ATOM 715 C C . GLY A 1 84 ? -4.758 30.047 7.574 1 95.06 84 GLY A C 1
ATOM 716 O O . GLY A 1 84 ? -4.992 31.156 7.094 1 95.06 84 GLY A O 1
ATOM 717 N N . GLU A 1 85 ? -3.623 29.406 7.348 1 94.44 85 GLU A N 1
ATOM 718 C CA . GLU A 1 85 ? -2.682 29.953 6.383 1 94.44 85 GLU A CA 1
ATOM 719 C C . GLU A 1 85 ? -3.285 30 4.98 1 94.44 85 GLU A C 1
ATOM 721 O O . GLU A 1 85 ? -4.086 29.141 4.621 1 94.44 85 GLU A O 1
ATOM 726 N N . LYS A 1 86 ? -2.844 31 4.293 1 91.5 86 LYS A N 1
ATOM 727 C CA . LYS A 1 86 ? -3.387 31.172 2.951 1 91.5 86 LYS A CA 1
ATOM 728 C C . LYS A 1 86 ? -2.83 30.125 1.989 1 91.5 86 LYS A C 1
ATOM 730 O O . LYS A 1 86 ? -1.642 29.812 2.039 1 91.5 86 LYS A O 1
ATOM 735 N N . GLU A 1 87 ? -3.721 29.656 1.213 1 88.44 87 GLU A N 1
ATOM 736 C CA . GLU A 1 87 ? -3.32 28.734 0.15 1 88.44 87 GLU A CA 1
ATOM 737 C C . GLU A 1 87 ? -2.482 29.453 -0.908 1 88.44 87 GLU A C 1
ATOM 739 O O . GLU A 1 87 ? -2.814 30.562 -1.323 1 88.44 87 GLU A O 1
ATOM 744 N N . ILE A 1 88 ? -1.402 28.859 -1.294 1 83.12 88 ILE A N 1
ATOM 745 C CA . ILE A 1 88 ? -0.556 29.406 -2.344 1 83.12 88 ILE A CA 1
ATOM 746 C C . ILE A 1 88 ? -1.275 29.328 -3.688 1 83.12 88 ILE A C 1
ATOM 748 O O . ILE A 1 88 ? -1.566 30.344 -4.312 1 83.12 88 ILE A O 1
ATOM 752 N N . ASP A 1 89 ? -1.606 28.109 -4.152 1 92 89 ASP A N 1
ATOM 753 C CA . ASP A 1 89 ? -2.428 27.828 -5.324 1 92 89 ASP A CA 1
ATOM 754 C C . ASP A 1 89 ? -3.064 26.438 -5.234 1 92 89 ASP A C 1
ATOM 756 O O . ASP A 1 89 ? -2.539 25.547 -4.559 1 92 89 ASP A O 1
ATOM 760 N N . ARG A 1 90 ? -4.039 26.359 -6.031 1 94.44 90 ARG A N 1
ATOM 761 C CA . ARG A 1 90 ? -4.879 25.172 -5.949 1 94.44 90 ARG A CA 1
ATOM 762 C C . ARG A 1 90 ? -4.129 23.938 -6.438 1 94.44 90 ARG A C 1
ATOM 764 O O . ARG A 1 90 ? -4.32 22.844 -5.91 1 94.44 90 ARG A O 1
ATOM 771 N N . LEU A 1 91 ? -3.293 24.062 -7.348 1 96.19 91 LEU A N 1
ATOM 772 C CA . LEU A 1 91 ? -2.551 22.938 -7.906 1 96.19 91 LEU A CA 1
ATOM 773 C C . LEU A 1 91 ? -1.562 22.375 -6.887 1 96.19 91 LEU A C 1
ATOM 775 O O . LEU A 1 91 ? -1.424 21.156 -6.75 1 96.19 91 LEU A O 1
ATOM 779 N N . THR A 1 92 ? -0.875 23.25 -6.184 1 96.06 92 THR A N 1
ATOM 780 C CA . THR A 1 92 ? 0.045 22.844 -5.129 1 96.06 92 THR A CA 1
ATOM 781 C C . THR A 1 92 ? -0.7 22.094 -4.02 1 96.06 92 THR A C 1
ATOM 783 O O . THR A 1 92 ? -0.244 21.062 -3.547 1 96.06 92 THR A O 1
ATOM 786 N N . THR A 1 93 ? -1.832 22.594 -3.674 1 97.5 93 THR A N 1
ATOM 787 C CA . THR A 1 93 ? -2.633 21.969 -2.633 1 97.5 93 THR A CA 1
ATOM 788 C C . THR A 1 93 ? -3.08 20.578 -3.064 1 97.5 93 THR A C 1
ATOM 790 O O . THR A 1 93 ? -3.006 19.625 -2.283 1 97.5 93 THR A O 1
ATOM 793 N N . ARG A 1 94 ? -3.469 20.484 -4.277 1 97.81 94 ARG A N 1
ATOM 794 C CA . ARG A 1 94 ? -3.898 19.188 -4.809 1 97.81 94 ARG A CA 1
ATOM 795 C C . ARG A 1 94 ? -2.752 18.188 -4.793 1 97.81 94 ARG A C 1
ATOM 797 O O . ARG A 1 94 ? -2.957 17.016 -4.484 1 97.81 94 ARG A O 1
ATOM 804 N N . LYS A 1 95 ? -1.586 18.641 -5.086 1 97.25 95 LYS A N 1
ATOM 805 C CA . LYS A 1 95 ? -0.413 17.781 -5.062 1 97.25 95 LYS A CA 1
ATOM 806 C C . LYS A 1 95 ? -0.167 17.219 -3.658 1 97.25 95 LYS A C 1
ATOM 808 O O . LYS A 1 95 ? 0.121 16.031 -3.494 1 97.25 95 LYS A O 1
ATOM 813 N N . HIS A 1 96 ? -0.306 18.062 -2.693 1 97.44 96 HIS A N 1
ATOM 814 C CA . HIS A 1 96 ? -0.106 17.641 -1.312 1 97.44 96 HIS A CA 1
ATOM 815 C C . HIS A 1 96 ? -1.191 16.656 -0.874 1 97.44 96 HIS A C 1
ATOM 817 O O . HIS A 1 96 ? -0.903 15.664 -0.204 1 97.44 96 HIS A O 1
ATOM 823 N N . LEU A 1 97 ? -2.414 16.922 -1.285 1 98.44 97 LEU A N 1
ATOM 824 C CA . LEU A 1 97 ? -3.523 16.016 -0.976 1 98.44 97 LEU A CA 1
ATOM 825 C C . LEU A 1 97 ? -3.301 14.648 -1.599 1 98.44 97 LEU A C 1
ATOM 827 O O . LEU A 1 97 ? -3.395 13.625 -0.912 1 98.44 97 LEU A O 1
ATOM 831 N N . ASP A 1 98 ? -2.951 14.688 -2.816 1 97.94 98 ASP A N 1
ATOM 832 C CA . ASP A 1 98 ? -2.732 13.445 -3.547 1 97.94 98 ASP A CA 1
ATOM 833 C C . ASP A 1 98 ? -1.629 12.617 -2.896 1 97.94 98 ASP A C 1
ATOM 835 O O . ASP A 1 98 ? -1.746 11.391 -2.791 1 97.94 98 ASP A O 1
ATOM 839 N N . ARG A 1 99 ? -0.614 13.258 -2.463 1 97.81 99 ARG A N 1
ATOM 840 C CA . ARG A 1 99 ? 0.49 12.547 -1.821 1 97.81 99 ARG A CA 1
ATOM 841 C C . ARG A 1 99 ? 0.026 11.844 -0.549 1 97.81 99 ARG A C 1
ATOM 843 O O . ARG A 1 99 ? 0.35 10.68 -0.324 1 97.81 99 ARG A O 1
ATOM 850 N N . VAL A 1 100 ? -0.722 12.547 0.272 1 98.56 100 VAL A N 1
ATOM 851 C CA . VAL A 1 100 ? -1.195 11.977 1.529 1 98.56 100 VAL A CA 1
ATOM 852 C C . VAL A 1 100 ? -2.139 10.805 1.245 1 98.56 100 VAL A C 1
ATOM 854 O O . VAL A 1 100 ? -1.987 9.727 1.816 1 98.56 100 VAL A O 1
ATOM 857 N N . TYR A 1 101 ? -3.057 11.016 0.295 1 98.69 101 TYR A N 1
ATOM 858 C CA . TYR A 1 101 ? -4.035 9.977 -0.012 1 98.69 101 TYR A CA 1
ATOM 859 C C . TYR A 1 101 ? -3.352 8.742 -0.591 1 98.69 101 TYR A C 1
ATOM 861 O O . TYR A 1 101 ? -3.646 7.613 -0.185 1 98.69 101 TYR A O 1
ATOM 869 N N . ASN A 1 102 ? -2.473 8.961 -1.513 1 98.5 102 ASN A N 1
ATOM 870 C CA . ASN A 1 102 ? -1.797 7.836 -2.145 1 98.5 102 ASN A CA 1
ATOM 871 C C . ASN A 1 102 ? -0.891 7.102 -1.158 1 98.5 102 ASN A C 1
ATOM 873 O O . ASN A 1 102 ? -0.875 5.871 -1.12 1 98.5 102 ASN A O 1
ATOM 877 N N . ALA A 1 103 ? -0.16 7.84 -0.357 1 98.38 103 ALA A N 1
ATOM 878 C CA . ALA A 1 103 ? 0.764 7.23 0.595 1 98.38 103 ALA A CA 1
ATOM 879 C C . ALA A 1 103 ? 0.018 6.367 1.609 1 98.38 103 ALA A C 1
ATOM 881 O O . ALA A 1 103 ? 0.474 5.277 1.961 1 98.38 103 ALA A O 1
ATOM 882 N N . LEU A 1 104 ? -1.144 6.812 1.986 1 98.75 104 LEU A N 1
ATOM 883 C CA . LEU A 1 104 ? -1.814 6.156 3.105 1 98.75 104 LEU A CA 1
ATOM 884 C C . LEU A 1 104 ? -2.812 5.117 2.607 1 98.75 104 LEU A C 1
ATOM 886 O O . LEU A 1 104 ? -3.09 4.137 3.301 1 98.75 104 LEU A O 1
ATOM 890 N N . PHE A 1 105 ? -3.316 5.297 1.332 1 98.75 105 PHE A N 1
ATOM 891 C CA . PHE A 1 105 ? -4.527 4.527 1.084 1 98.75 105 PHE A CA 1
ATOM 892 C C . PHE A 1 105 ? -4.492 3.891 -0.301 1 98.75 105 PHE A C 1
ATOM 894 O O . PHE A 1 105 ? -5.461 3.252 -0.722 1 98.75 105 PHE A O 1
ATOM 901 N N . LYS A 1 106 ? -3.439 4.031 -1.021 1 98.62 106 LYS A N 1
ATOM 902 C CA . LYS A 1 106 ? -3.301 3.332 -2.295 1 98.62 106 LYS A CA 1
ATOM 903 C C . LYS A 1 106 ? -2.445 2.076 -2.143 1 98.62 106 LYS A C 1
ATOM 905 O O . LYS A 1 106 ? -1.238 2.166 -1.909 1 98.62 106 LYS A O 1
ATOM 910 N N . ALA A 1 107 ? -3.041 0.997 -2.275 1 98.44 107 ALA A N 1
ATOM 911 C CA . ALA A 1 107 ? -2.324 -0.274 -2.221 1 98.44 107 ALA A CA 1
ATOM 912 C C . ALA A 1 107 ? -1.589 -0.547 -3.529 1 98.44 107 ALA A C 1
ATOM 914 O O . ALA A 1 107 ? -1.854 0.102 -4.543 1 98.44 107 ALA A O 1
ATOM 915 N N . ALA A 1 108 ? -0.671 -1.474 -3.512 1 98.38 108 ALA A N 1
ATOM 916 C CA . ALA A 1 108 ? 0.198 -1.766 -4.648 1 98.38 108 ALA A CA 1
ATOM 917 C C . ALA A 1 108 ? -0.619 -2.18 -5.871 1 98.38 108 ALA A C 1
ATOM 919 O O . ALA A 1 108 ? -0.3 -1.793 -7 1 98.38 108 ALA A O 1
ATOM 920 N N . GLY A 1 109 ? -1.639 -2.926 -5.621 1 97.75 109 GLY A N 1
ATOM 921 C CA . GLY A 1 109 ? -2.412 -3.473 -6.723 1 97.75 109 GLY A CA 1
ATOM 922 C C . GLY A 1 109 ? -3.566 -2.582 -7.145 1 97.75 109 GLY A C 1
ATOM 923 O O . GLY A 1 109 ? -4.43 -2.998 -7.918 1 97.75 109 GLY A O 1
ATOM 924 N N . MET A 1 110 ? -3.613 -1.386 -6.621 1 97.5 110 MET A N 1
ATOM 925 C CA . MET A 1 110 ? -4.727 -0.479 -6.895 1 97.5 110 MET A CA 1
ATOM 926 C C . MET A 1 110 ? -4.25 0.746 -7.668 1 97.5 110 MET A C 1
ATOM 928 O O . MET A 1 110 ? -3.139 1.228 -7.453 1 97.5 110 MET A O 1
ATOM 932 N N . GLN A 1 111 ? -5.141 1.293 -8.477 1 95.06 111 GLN A N 1
ATOM 933 C CA . GLN A 1 111 ? -4.82 2.488 -9.25 1 95.06 111 GLN A CA 1
ATOM 934 C C . GLN A 1 111 ? -5.133 3.756 -8.461 1 95.06 111 GLN A C 1
ATOM 936 O O . GLN A 1 111 ? -4.504 4.793 -8.664 1 95.06 111 GLN A O 1
ATOM 941 N N . ASN A 1 112 ? -6.125 3.609 -7.656 1 97 112 ASN A N 1
ATOM 942 C CA . ASN A 1 112 ? -6.59 4.754 -6.883 1 97 112 ASN A CA 1
ATOM 943 C C . ASN A 1 112 ? -6.652 4.434 -5.391 1 97 112 ASN A C 1
ATOM 945 O O . ASN A 1 112 ? -6.84 3.275 -5.008 1 97 112 ASN A O 1
ATOM 949 N N . PRO A 1 113 ? -6.484 5.426 -4.562 1 98.25 113 PRO A N 1
ATOM 950 C CA . PRO A 1 113 ? -6.645 5.191 -3.125 1 98.25 113 PRO A CA 1
ATOM 951 C C . PRO A 1 113 ? -8.094 4.934 -2.729 1 98.25 113 PRO A C 1
ATOM 953 O O . PRO A 1 113 ? -9.016 5.469 -3.355 1 98.25 113 PRO A O 1
ATOM 956 N N . ILE A 1 114 ? -8.266 4.164 -1.755 1 97.69 114 ILE A N 1
ATOM 957 C CA . ILE A 1 114 ? -9.562 3.961 -1.106 1 97.69 114 ILE A CA 1
ATOM 958 C C . ILE A 1 114 ? -9.516 4.52 0.315 1 97.69 114 ILE A C 1
ATOM 960 O O . ILE A 1 114 ? -8.938 3.902 1.212 1 97.69 114 ILE A O 1
ATOM 964 N N . ILE A 1 115 ? -10.195 5.574 0.534 1 97.81 115 ILE A N 1
ATOM 965 C CA . ILE A 1 115 ? -10.078 6.281 1.804 1 97.81 115 ILE A CA 1
ATOM 966 C C . ILE A 1 115 ? -11.188 5.824 2.748 1 97.81 115 ILE A C 1
ATOM 968 O O . ILE A 1 115 ? -12.375 5.988 2.449 1 97.81 115 ILE A O 1
ATOM 972 N N . PRO A 1 116 ? -10.883 5.316 3.848 1 97.06 116 PRO A N 1
ATOM 973 C CA . PRO A 1 116 ? -11.914 4.895 4.797 1 97.06 116 PRO A CA 1
ATOM 974 C C . PRO A 1 116 ? -12.602 6.07 5.484 1 97.06 116 PRO A C 1
ATOM 976 O O . PRO A 1 116 ? -11.984 7.121 5.68 1 97.06 116 PRO A O 1
ATOM 979 N N . VAL A 1 117 ? -13.727 5.836 5.996 1 95.44 117 VAL A N 1
ATOM 980 C CA . VAL A 1 117 ? -14.578 6.887 6.551 1 95.44 117 VAL A CA 1
ATOM 981 C C . VAL A 1 117 ? -13.938 7.449 7.816 1 95.44 117 VAL A C 1
ATOM 983 O O . VAL A 1 117 ? -14.031 8.648 8.086 1 95.44 117 VAL A O 1
ATOM 986 N N . HIS A 1 118 ? -13.312 6.602 8.562 1 94.44 118 HIS A N 1
ATOM 987 C CA . HIS A 1 118 ? -12.781 7.031 9.852 1 94.44 118 HIS A CA 1
ATOM 988 C C . HIS A 1 118 ? -11.586 7.965 9.68 1 94.44 118 HIS A C 1
ATOM 990 O O . HIS A 1 118 ? -11.18 8.648 10.625 1 94.44 118 HIS A O 1
ATOM 996 N N . PHE A 1 119 ? -10.977 8.016 8.508 1 97.56 119 PHE A N 1
ATOM 997 C CA . PHE A 1 119 ? -9.867 8.906 8.211 1 97.56 119 PHE A CA 1
ATOM 998 C C . PHE A 1 119 ? -10.258 10.359 8.438 1 97.56 119 PHE A C 1
ATOM 1000 O O . PHE A 1 119 ? -9.469 11.156 8.945 1 97.56 119 PHE A O 1
ATOM 1007 N N . TRP A 1 120 ? -11.484 10.68 8.125 1 95.75 120 TRP A N 1
ATOM 1008 C CA . TRP A 1 120 ? -11.938 12.062 8.117 1 95.75 120 TRP A CA 1
ATOM 1009 C C . TRP A 1 120 ? -12.133 12.578 9.539 1 95.75 120 TRP A C 1
ATOM 1011 O O . TRP A 1 120 ? -12.336 13.781 9.742 1 95.75 120 TRP A O 1
ATOM 1021 N N . GLU A 1 121 ? -11.938 11.641 10.484 1 92.81 121 GLU A N 1
ATOM 1022 C CA . GLU A 1 121 ? -12.047 12.031 11.883 1 92.81 121 GLU A CA 1
ATOM 1023 C C . GLU A 1 121 ? -10.672 12.258 12.508 1 92.81 121 GLU A C 1
ATOM 1025 O O . GLU A 1 121 ? -10.562 12.742 13.633 1 92.81 121 GLU A O 1
ATOM 1030 N N . THR A 1 122 ? -9.625 11.922 11.781 1 95.94 122 THR A N 1
ATOM 1031 C CA . THR A 1 122 ? -8.266 12.125 12.266 1 95.94 122 THR A CA 1
ATOM 1032 C C . THR A 1 122 ? -7.824 13.57 12.039 1 95.94 122 THR A C 1
ATOM 1034 O O . THR A 1 122 ? -8.383 14.273 11.195 1 95.94 122 THR A O 1
ATOM 1037 N N . PRO A 1 123 ? -6.801 14 12.71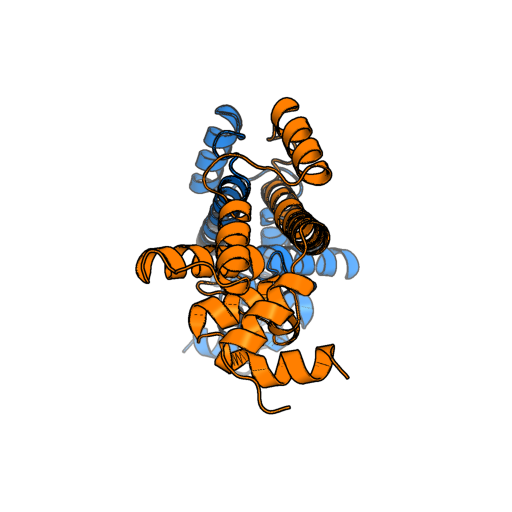9 1 96.81 123 PRO A N 1
ATOM 1038 C CA . PRO A 1 123 ? -6.301 15.367 12.516 1 96.81 123 PRO A CA 1
ATOM 1039 C C . PRO A 1 123 ? -5.902 15.633 11.062 1 96.81 123 PRO A C 1
ATOM 1041 O O . PRO A 1 123 ? -6.32 16.641 10.484 1 96.81 123 PRO A O 1
ATOM 1044 N N . ILE A 1 124 ? -5.184 14.727 10.477 1 97.94 124 ILE A N 1
ATOM 1045 C CA . ILE A 1 124 ? -4.738 14.945 9.102 1 97.94 124 ILE A CA 1
ATOM 1046 C C . ILE A 1 124 ? -5.93 14.828 8.148 1 97.94 124 ILE A C 1
ATOM 1048 O O . ILE A 1 124 ? -5.988 15.531 7.137 1 97.94 124 ILE A O 1
ATOM 1052 N N . GLY A 1 125 ? -6.883 13.945 8.453 1 98.19 125 GLY A N 1
ATOM 1053 C CA . GLY A 1 125 ? -8.086 13.852 7.641 1 98.19 125 GLY A CA 1
ATOM 1054 C C . GLY A 1 125 ? -8.891 15.141 7.625 1 98.19 125 GLY A C 1
ATOM 1055 O O . GLY A 1 125 ? -9.359 15.578 6.57 1 98.19 125 GLY A O 1
ATOM 1056 N N . ILE A 1 126 ? -9.047 15.742 8.758 1 97.75 126 ILE A N 1
ATOM 1057 C CA . ILE A 1 126 ? -9.766 17.016 8.875 1 97.75 126 ILE A CA 1
ATOM 1058 C C . ILE A 1 126 ? -9.016 18.094 8.094 1 97.75 126 ILE A C 1
ATOM 1060 O O . ILE A 1 126 ? -9.633 18.859 7.359 1 97.75 126 ILE A O 1
ATOM 1064 N N . ALA A 1 127 ? -7.695 18.109 8.25 1 98.25 127 ALA A N 1
ATOM 1065 C CA . ALA A 1 127 ? -6.883 19.062 7.508 1 98.25 127 ALA A CA 1
ATOM 1066 C C . ALA A 1 127 ? -7.062 18.891 6.004 1 98.25 127 ALA A C 1
ATOM 1068 O O . ALA A 1 127 ? -7.156 19.859 5.258 1 98.25 127 ALA A O 1
ATOM 1069 N N . CYS A 1 128 ? -7.121 17.656 5.574 1 98.56 128 CYS A N 1
ATOM 1070 C CA . CYS A 1 128 ? -7.336 17.359 4.16 1 98.56 128 CYS A CA 1
ATOM 1071 C C . CYS A 1 128 ? -8.695 17.859 3.699 1 98.56 128 CYS A C 1
ATOM 1073 O O . CYS A 1 128 ? -8.82 18.438 2.615 1 98.56 128 CYS A O 1
ATOM 1075 N N . GLN A 1 129 ? -9.688 17.672 4.516 1 98.06 129 GLN A N 1
ATOM 1076 C CA . GLN A 1 129 ? -11.039 18.109 4.172 1 98.06 129 GLN A CA 1
ATOM 1077 C C . GLN A 1 129 ? -11.102 19.641 4.043 1 98.06 129 GLN A C 1
ATOM 1079 O O . GLN A 1 129 ? -11.742 20.156 3.131 1 98.06 129 GLN A O 1
ATOM 1084 N N . ILE A 1 130 ? -10.445 20.297 4.867 1 97.81 130 ILE A N 1
ATOM 1085 C CA . ILE A 1 130 ? -10.391 21.75 4.82 1 97.81 130 ILE A CA 1
ATOM 1086 C C . ILE A 1 130 ? -9.695 22.188 3.533 1 97.81 130 ILE A C 1
ATOM 1088 O O . ILE A 1 130 ? -10.148 23.125 2.867 1 97.81 130 ILE A O 1
ATOM 1092 N N . ALA A 1 131 ? -8.617 21.562 3.221 1 98 131 ALA A N 1
ATOM 1093 C CA . ALA A 1 131 ? -7.875 21.891 2.012 1 98 131 ALA A CA 1
ATOM 1094 C C . ALA A 1 131 ? -8.719 21.656 0.762 1 98 131 ALA A C 1
ATOM 1096 O O . ALA A 1 131 ? -8.625 22.406 -0.21 1 98 131 ALA A O 1
ATOM 1097 N N . GLU A 1 132 ? -9.562 20.641 0.796 1 97.25 132 GLU A N 1
ATOM 1098 C CA . GLU A 1 132 ? -10.359 20.266 -0.367 1 97.25 132 GLU A CA 1
ATOM 1099 C C . GLU A 1 132 ? -11.594 21.141 -0.501 1 97.25 132 GLU A C 1
ATOM 1101 O O . GLU A 1 132 ? -11.922 21.609 -1.596 1 97.25 132 GLU A O 1
ATOM 1106 N N . ASP A 1 133 ? -12.25 21.391 0.651 1 95.88 133 ASP A N 1
ATOM 1107 C CA . ASP A 1 133 ? -13.617 21.891 0.542 1 95.88 133 ASP A CA 1
ATOM 1108 C C . ASP A 1 133 ? -13.797 23.172 1.351 1 95.88 133 ASP A C 1
ATOM 1110 O O . ASP A 1 133 ? -14.891 23.75 1.373 1 95.88 133 ASP A O 1
ATOM 1114 N N . GLY A 1 134 ? -12.758 23.578 1.977 1 95.5 134 GLY A N 1
ATOM 1115 C CA . GLY A 1 134 ? -12.859 24.766 2.818 1 95.5 134 GLY A CA 1
ATOM 1116 C C . GLY A 1 134 ? -13.234 24.453 4.254 1 95.5 134 GLY A C 1
ATOM 1117 O O . GLY A 1 134 ? -13.703 23.344 4.547 1 95.5 134 GLY A O 1
ATOM 1118 N N . VAL A 1 135 ? -13.039 25.328 5.125 1 96.62 135 VAL A N 1
ATOM 1119 C CA . VAL A 1 135 ? -13.211 25.094 6.555 1 96.62 135 VAL A CA 1
ATOM 1120 C C . VAL A 1 135 ? -14.688 24.875 6.875 1 96.62 135 VAL A C 1
ATOM 1122 O O . VAL A 1 135 ? -15.023 24.219 7.863 1 96.62 135 VAL A O 1
ATOM 1125 N N . GLU A 1 136 ? -15.602 25.406 6.082 1 96.06 136 GLU A N 1
ATOM 1126 C CA . GLU A 1 136 ? -17.047 25.234 6.289 1 96.06 136 GLU A CA 1
ATOM 1127 C C . GLU A 1 136 ? -17.438 23.766 6.254 1 96.06 136 GLU A C 1
ATOM 1129 O O . GLU A 1 136 ? -18.422 23.375 6.898 1 96.06 136 GLU A O 1
ATOM 1134 N N . ALA A 1 137 ? -16.672 23 5.625 1 95.56 137 ALA A N 1
ATOM 1135 C CA . ALA A 1 137 ? -16.984 21.594 5.441 1 95.56 137 ALA A CA 1
ATOM 1136 C C . ALA A 1 137 ? -16.797 20.812 6.742 1 95.56 137 ALA A C 1
ATOM 1138 O O . ALA A 1 137 ? -17.344 19.719 6.902 1 95.56 137 ALA A O 1
ATOM 1139 N N . VAL A 1 138 ? -16.078 21.359 7.668 1 96.62 138 VAL A N 1
ATOM 1140 C CA . VAL A 1 138 ? -15.758 20.578 8.859 1 96.62 138 VAL A CA 1
ATOM 1141 C C . VAL A 1 138 ? -16.5 21.156 10.062 1 96.62 138 VAL A C 1
ATOM 1143 O O . VAL A 1 138 ? -16.219 20.766 11.203 1 96.62 138 VAL A O 1
ATOM 1146 N N . TYR A 1 139 ? -17.422 22.094 9.883 1 96.12 139 TYR A N 1
ATOM 1147 C CA . TYR A 1 139 ? -18.172 22.672 10.984 1 96.12 139 TYR A CA 1
ATOM 1148 C C . TYR A 1 139 ? -18.828 21.594 11.836 1 96.12 139 TYR A C 1
ATOM 1150 O O . TYR A 1 139 ? -18.766 21.641 13.062 1 96.12 139 TYR A O 1
ATOM 1158 N N . PRO A 1 140 ? -19.406 20.578 11.234 1 93.88 140 PRO A N 1
ATOM 1159 C CA . PRO A 1 140 ? -20.031 19.516 12.047 1 93.88 140 PRO A CA 1
ATOM 1160 C C . PRO A 1 140 ? -19.016 18.797 12.938 1 93.88 140 PRO A C 1
ATOM 1162 O O . PRO A 1 140 ? -19.344 18.422 14.07 1 93.88 140 PRO A O 1
ATOM 1165 N N . VAL A 1 141 ? -17.844 18.578 12.43 1 93.12 141 VAL A N 1
ATOM 1166 C CA . VAL A 1 141 ? -16.781 17.906 13.188 1 93.12 141 VAL A CA 1
ATOM 1167 C C . VAL A 1 141 ? -16.344 18.797 14.352 1 93.12 141 VAL A C 1
ATOM 1169 O O . VAL A 1 141 ? -16.094 18.312 15.453 1 93.12 141 VAL A O 1
ATOM 1172 N N . LEU A 1 142 ? -16.25 20.078 14.094 1 94.38 142 LEU A N 1
ATOM 1173 C CA . LEU A 1 142 ? -15.867 21.016 15.133 1 94.38 142 LEU A CA 1
ATOM 1174 C C . LEU A 1 142 ? -16.891 21.031 16.266 1 94.38 142 LEU A C 1
ATOM 1176 O O . LEU A 1 142 ? -16.516 21.125 17.438 1 94.38 142 LEU A O 1
ATOM 1180 N N . ASP A 1 143 ? -18.156 20.906 15.891 1 93.62 143 ASP A N 1
ATOM 1181 C CA . ASP A 1 143 ? -19.219 20.844 16.891 1 93.62 143 ASP A CA 1
ATOM 1182 C C . ASP A 1 143 ? -19 19.672 17.844 1 93.62 143 ASP A C 1
ATOM 1184 O O . ASP A 1 143 ? -19.203 19.812 19.062 1 93.62 143 ASP A O 1
ATOM 1188 N N . GLU A 1 144 ? -18.531 18.578 17.297 1 91.5 144 GLU A N 1
ATOM 1189 C CA . GLU A 1 144 ? -18.312 17.375 18.094 1 91.5 144 GLU A CA 1
ATOM 1190 C C . GLU A 1 144 ? -17.094 17.531 19.016 1 91.5 144 GLU A C 1
ATOM 1192 O O . GLU A 1 144 ? -17.047 16.922 20.078 1 91.5 144 GLU A O 1
ATOM 1197 N N . MET A 1 145 ? -16.172 18.359 18.656 1 89.25 145 MET A N 1
ATOM 1198 C CA . MET A 1 145 ? -14.938 18.547 19.406 1 89.25 145 MET A CA 1
ATOM 1199 C C . MET A 1 145 ? -15.164 19.438 20.625 1 89.25 145 MET A C 1
ATOM 1201 O O . MET A 1 145 ? -14.422 19.375 21.594 1 89.25 145 MET A O 1
ATO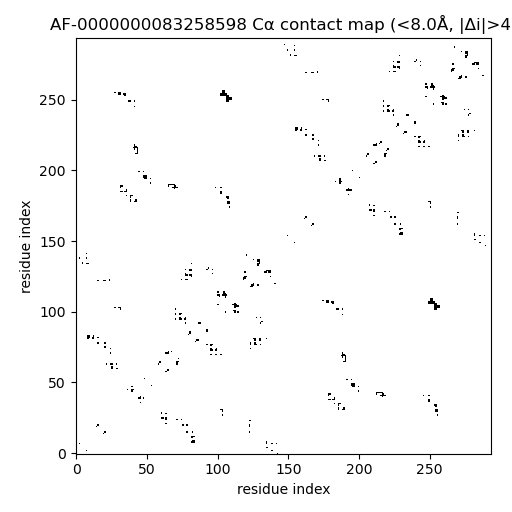M 1205 N N . VAL A 1 146 ? -16.062 20.406 20.453 1 87.19 146 VAL A N 1
ATOM 1206 C CA . VAL A 1 146 ? -16.328 21.359 21.516 1 87.19 146 VAL A CA 1
ATOM 1207 C C . VAL A 1 146 ? -17.328 20.766 22.516 1 87.19 146 VAL A C 1
ATOM 1209 O O . VAL A 1 146 ? -17.328 21.125 23.688 1 87.19 146 VAL A O 1
ATOM 1212 N N . ASP A 1 147 ? -18.219 19.812 22.141 1 76.56 147 ASP A N 1
ATOM 1213 C CA . ASP A 1 147 ? -19.172 19.188 23.047 1 76.56 147 ASP A CA 1
ATOM 1214 C C . ASP A 1 147 ? -18.5 18.172 23.938 1 76.56 147 ASP A C 1
ATOM 1216 O O . ASP A 1 147 ? -18.844 18.047 25.125 1 76.56 147 ASP A O 1
ATOM 1220 N N . MET B 1 1 ? -20.984 -25.719 -18.094 1 62.78 1 MET B N 1
ATOM 1221 C CA . MET B 1 1 ? -20.547 -27.094 -18.297 1 62.78 1 MET B CA 1
ATOM 1222 C C . MET B 1 1 ? -20.438 -27.812 -16.953 1 62.78 1 MET B C 1
ATOM 1224 O O . MET B 1 1 ? -20.219 -27.188 -15.914 1 62.78 1 MET B O 1
ATOM 1228 N N . GLY B 1 2 ? -20.938 -28.859 -16.75 1 83.75 2 GLY B N 1
ATOM 1229 C CA . GLY B 1 2 ? -20.797 -29.641 -15.539 1 83.75 2 GLY B CA 1
ATOM 1230 C C . GLY B 1 2 ? -19.359 -30.094 -15.289 1 83.75 2 GLY B C 1
ATOM 1231 O O . GLY B 1 2 ? -18.953 -31.156 -15.766 1 83.75 2 GLY B O 1
ATOM 1232 N N . TRP B 1 3 ? -18.469 -29.328 -14.594 1 92.38 3 TRP B N 1
ATOM 1233 C CA . TRP B 1 3 ? -17.078 -29.656 -14.281 1 92.38 3 TRP B CA 1
ATOM 1234 C C . TRP B 1 3 ? -17 -30.703 -13.18 1 92.38 3 TRP B C 1
ATOM 1236 O O . TRP B 1 3 ? -17.766 -30.656 -12.211 1 92.38 3 TRP B O 1
ATOM 1246 N N . THR B 1 4 ? -16.188 -31.703 -13.398 1 95.12 4 THR B N 1
ATOM 1247 C CA . THR B 1 4 ? -15.688 -32.469 -12.25 1 95.12 4 THR B CA 1
ATOM 1248 C C . THR B 1 4 ? -14.391 -31.844 -11.719 1 95.12 4 THR B C 1
ATOM 1250 O O . THR B 1 4 ? -13.766 -31.031 -12.406 1 95.12 4 THR B O 1
ATOM 1253 N N . ARG B 1 5 ? -14.016 -32.188 -10.547 1 94.94 5 ARG B N 1
ATOM 1254 C CA . ARG B 1 5 ? -12.773 -31.688 -9.961 1 94.94 5 ARG B CA 1
ATOM 1255 C C . ARG B 1 5 ? -11.578 -32 -10.852 1 94.94 5 ARG B C 1
ATOM 1257 O O . ARG B 1 5 ? -10.742 -31.141 -11.109 1 94.94 5 ARG B O 1
ATOM 1264 N N . GLU B 1 6 ? -11.531 -33.188 -11.281 1 94.75 6 GLU B N 1
ATOM 1265 C CA . GLU B 1 6 ? -10.422 -33.656 -12.109 1 94.75 6 GLU B CA 1
ATOM 1266 C C . GLU B 1 6 ? -10.367 -32.906 -13.438 1 94.75 6 GLU B C 1
ATOM 1268 O O . GLU B 1 6 ? -9.297 -32.469 -13.875 1 94.75 6 GLU B O 1
ATOM 1273 N N . GLU B 1 7 ? -11.453 -32.719 -14.039 1 95.5 7 GLU B N 1
ATOM 1274 C CA . GLU B 1 7 ? -11.523 -32 -15.305 1 95.5 7 GLU B CA 1
ATOM 1275 C C . GLU B 1 7 ? -11.094 -30.547 -15.133 1 95.5 7 GLU B C 1
ATOM 1277 O O . GLU B 1 7 ? -10.445 -29.984 -16.016 1 95.5 7 GLU B O 1
ATOM 1282 N N . ALA B 1 8 ? -11.562 -29.969 -14.094 1 96.12 8 ALA B N 1
ATOM 1283 C CA . ALA B 1 8 ? -11.219 -28.578 -13.805 1 96.12 8 ALA B CA 1
ATOM 1284 C C . ALA B 1 8 ? -9.711 -28.406 -13.656 1 96.12 8 ALA B C 1
ATOM 1286 O O . ALA B 1 8 ? -9.117 -27.516 -14.258 1 96.12 8 ALA B O 1
ATOM 1287 N N . PHE B 1 9 ? -9.086 -29.281 -12.891 1 96.44 9 PHE B N 1
ATOM 1288 C CA . PHE B 1 9 ? -7.645 -29.219 -12.695 1 96.44 9 PHE B CA 1
ATOM 1289 C C . PHE B 1 9 ? -6.91 -29.453 -14.008 1 96.44 9 PHE B C 1
ATOM 1291 O O . PHE B 1 9 ? -5.91 -28.797 -14.297 1 96.44 9 PHE B O 1
ATOM 1298 N N . ASP B 1 10 ? -7.379 -30.438 -14.75 1 95.62 10 ASP B N 1
ATOM 1299 C CA . ASP B 1 10 ? -6.766 -30.703 -16.047 1 95.62 10 ASP B CA 1
ATOM 1300 C C . ASP B 1 10 ? -6.828 -29.469 -16.953 1 95.62 10 ASP B C 1
ATOM 1302 O O . ASP B 1 10 ? -5.852 -29.141 -17.625 1 95.62 10 ASP B O 1
ATOM 1306 N N . PHE B 1 11 ? -7.934 -28.828 -16.953 1 96.06 11 PHE B N 1
ATOM 1307 C CA . PHE B 1 11 ? -8.086 -27.609 -17.734 1 96.06 11 PHE B CA 1
ATOM 1308 C C . PHE B 1 11 ? -7.156 -26.516 -17.219 1 96.06 11 PHE B C 1
ATOM 1310 O O . PHE B 1 11 ? -6.48 -25.844 -18 1 96.06 11 PHE B O 1
ATOM 1317 N N . LEU B 1 12 ? -7.117 -26.312 -15.938 1 96.38 12 LEU B N 1
ATOM 1318 C CA . LEU B 1 12 ? -6.293 -25.281 -15.336 1 96.38 12 LEU B CA 1
ATOM 1319 C C . LEU B 1 12 ? -4.812 -25.516 -15.625 1 96.38 12 LEU B C 1
ATOM 1321 O O . LEU B 1 12 ? -4.043 -24.562 -15.781 1 96.38 12 LEU B O 1
ATOM 1325 N N . LYS B 1 13 ? -4.367 -26.766 -15.719 1 96 13 LYS B N 1
ATOM 1326 C CA . LYS B 1 13 ? -3.002 -27.094 -16.125 1 96 13 LYS B CA 1
ATOM 1327 C C . LYS B 1 13 ? -2.695 -26.547 -17.516 1 96 13 LYS B C 1
ATOM 1329 O O . LYS B 1 13 ? -1.559 -26.172 -17.812 1 96 13 LYS B O 1
ATOM 1334 N N . THR B 1 14 ? -3.736 -26.516 -18.312 1 95.12 14 THR B N 1
ATOM 1335 C CA . THR B 1 14 ? -3.533 -26.016 -19.656 1 95.12 14 THR B CA 1
ATOM 1336 C C . THR B 1 14 ? -3.541 -24.5 -19.672 1 95.12 14 THR B C 1
ATOM 1338 O O . THR B 1 14 ? -2.93 -23.875 -20.547 1 95.12 14 THR B O 1
ATOM 1341 N N . VAL B 1 15 ? -4.211 -23.875 -18.766 1 93.62 15 VAL B N 1
ATOM 1342 C CA . VAL B 1 15 ? -4.355 -22.422 -18.703 1 93.62 15 VAL B CA 1
ATOM 1343 C C . VAL B 1 15 ? -3.152 -21.828 -17.984 1 93.62 15 VAL B C 1
ATOM 1345 O O . VAL B 1 15 ? -2.607 -20.812 -18.422 1 93.62 15 VAL B O 1
ATOM 1348 N N . TYR B 1 16 ? -2.752 -22.484 -16.875 1 94.31 16 TYR B N 1
ATOM 1349 C CA . TYR B 1 16 ? -1.657 -21.969 -16.062 1 94.31 16 TYR B CA 1
ATOM 1350 C C . TYR B 1 16 ? -0.319 -22.531 -16.531 1 94.31 16 TYR B C 1
ATOM 1352 O O . TYR B 1 16 ? 0.356 -23.25 -15.797 1 94.31 16 TYR B O 1
ATOM 1360 N N . THR B 1 17 ? 0.018 -22.047 -17.719 1 94.44 17 THR B N 1
ATOM 1361 C CA . THR B 1 17 ? 1.338 -22.359 -18.25 1 94.44 17 THR B CA 1
ATOM 1362 C C . THR B 1 17 ? 2.418 -21.562 -17.516 1 94.44 17 THR B C 1
ATOM 1364 O O . THR B 1 17 ? 2.115 -20.609 -16.812 1 94.44 17 THR B O 1
ATOM 1367 N N . ASP B 1 18 ? 3.646 -21.953 -17.734 1 89.94 18 ASP B N 1
ATOM 1368 C CA . ASP B 1 18 ? 4.77 -21.219 -17.156 1 89.94 18 ASP B CA 1
ATOM 1369 C C . ASP B 1 18 ? 4.766 -19.766 -17.609 1 89.94 18 ASP B C 1
ATOM 1371 O O . ASP B 1 18 ? 5.105 -18.875 -16.844 1 89.94 18 ASP B O 1
ATOM 1375 N N . ASP B 1 19 ? 4.332 -19.578 -18.859 1 92.12 19 ASP B N 1
ATOM 1376 C CA . ASP B 1 19 ? 4.309 -18.234 -19.406 1 92.12 19 ASP B CA 1
ATOM 1377 C C . ASP B 1 19 ? 3.262 -17.375 -18.703 1 92.12 19 ASP B C 1
ATOM 1379 O O . ASP B 1 19 ? 3.531 -16.219 -18.344 1 92.12 19 ASP B O 1
ATOM 1383 N N . VAL B 1 20 ? 2.061 -17.922 -18.484 1 93.38 20 VAL B N 1
ATOM 1384 C CA . VAL B 1 20 ? 0.994 -17.188 -17.812 1 93.38 20 VAL B CA 1
ATOM 1385 C C . VAL B 1 20 ? 1.422 -16.859 -16.375 1 93.38 20 VAL B C 1
ATOM 1387 O O . VAL B 1 20 ? 1.245 -15.727 -15.922 1 93.38 20 VAL B O 1
ATOM 1390 N N . MET B 1 21 ? 2 -17.797 -15.758 1 92.31 21 MET B N 1
ATOM 1391 C CA . MET B 1 21 ? 2.422 -17.594 -14.375 1 92.31 21 MET B CA 1
ATOM 1392 C C . MET B 1 21 ? 3.543 -16.562 -14.297 1 92.31 21 MET B C 1
ATOM 1394 O O . MET B 1 21 ? 3.553 -15.719 -13.398 1 92.31 21 MET B O 1
ATOM 1398 N N . GLN B 1 22 ? 4.445 -16.641 -15.281 1 91.5 22 GLN B N 1
ATOM 1399 C CA . GLN B 1 22 ? 5.543 -15.672 -15.32 1 91.5 22 GLN B CA 1
ATOM 1400 C C . GLN B 1 22 ? 5.031 -14.266 -15.594 1 91.5 22 GLN B C 1
ATOM 1402 O O . GLN B 1 22 ? 5.504 -13.297 -14.992 1 91.5 22 GLN B O 1
ATOM 1407 N N . GLN B 1 23 ? 4.078 -14.133 -16.469 1 93.06 23 GLN B N 1
ATOM 1408 C CA . GLN B 1 23 ? 3.5 -12.828 -16.781 1 93.06 23 GLN B CA 1
ATOM 1409 C C . GLN B 1 23 ? 2.795 -12.242 -15.562 1 93.06 23 GLN B C 1
ATOM 1411 O O . GLN B 1 23 ? 2.9 -11.039 -15.297 1 93.06 23 GLN B O 1
ATOM 1416 N N . GLU B 1 24 ? 2.08 -13.125 -14.875 1 94.75 24 GLU B N 1
ATOM 1417 C CA . GLU B 1 24 ? 1.402 -12.664 -13.672 1 94.75 24 GLU B CA 1
ATOM 1418 C C . GLU B 1 24 ? 2.406 -12.234 -12.602 1 94.75 24 GLU B C 1
ATOM 1420 O O . GLU B 1 24 ? 2.197 -11.234 -11.914 1 94.75 24 GLU B O 1
ATOM 1425 N N . LYS B 1 25 ? 3.459 -12.969 -12.477 1 93.5 25 LYS B N 1
ATOM 1426 C CA . LYS B 1 25 ? 4.512 -12.602 -11.539 1 93.5 25 LYS B CA 1
ATOM 1427 C C . LYS B 1 25 ? 5.109 -11.242 -11.891 1 93.5 25 LYS B C 1
ATOM 1429 O O . LYS B 1 25 ? 5.363 -10.422 -11.008 1 93.5 25 LYS B O 1
ATOM 1434 N N . ARG B 1 26 ? 5.316 -11.008 -13.148 1 93.5 26 ARG B N 1
ATOM 1435 C CA . ARG B 1 26 ? 5.852 -9.727 -13.602 1 93.5 26 ARG B CA 1
ATOM 1436 C C . ARG B 1 26 ? 4.895 -8.586 -13.273 1 93.5 26 ARG B C 1
ATOM 1438 O O . ARG B 1 26 ? 5.32 -7.508 -12.859 1 93.5 26 ARG B O 1
ATOM 1445 N N . ARG B 1 27 ? 3.645 -8.859 -13.508 1 95.25 27 ARG B N 1
ATOM 1446 C CA . ARG B 1 27 ? 2.637 -7.852 -13.203 1 95.25 27 ARG B CA 1
ATOM 1447 C C . ARG B 1 27 ? 2.656 -7.488 -11.727 1 95.25 27 ARG B C 1
ATOM 1449 O O . ARG B 1 27 ? 2.693 -6.305 -11.375 1 95.25 27 ARG B O 1
ATOM 1456 N N . VAL B 1 28 ? 2.674 -8.5 -10.914 1 95.75 28 VAL B N 1
ATOM 1457 C CA . VAL B 1 28 ? 2.668 -8.289 -9.477 1 95.75 28 VAL B CA 1
ATOM 1458 C C . VAL B 1 28 ? 3.969 -7.621 -9.039 1 95.75 28 VAL B C 1
ATOM 1460 O O . VAL B 1 28 ? 3.959 -6.707 -8.211 1 95.75 28 VAL B O 1
ATOM 1463 N N . PHE B 1 29 ? 5.098 -8.039 -9.633 1 95 29 PHE B N 1
ATOM 1464 C CA . PHE B 1 29 ? 6.383 -7.418 -9.328 1 95 29 PHE B CA 1
ATOM 1465 C C . PHE B 1 29 ? 6.34 -5.922 -9.602 1 95 29 PHE B C 1
ATOM 1467 O O . PHE B 1 29 ? 6.77 -5.121 -8.766 1 95 29 PHE B O 1
ATOM 1474 N N . LYS B 1 30 ? 5.809 -5.551 -10.727 1 95.25 30 LYS B N 1
ATOM 1475 C CA . LYS B 1 30 ? 5.738 -4.141 -11.094 1 95.25 30 LYS B CA 1
ATOM 1476 C C . LYS B 1 30 ? 4.945 -3.34 -10.07 1 95.25 30 LYS B C 1
ATOM 1478 O O . LYS B 1 30 ? 5.34 -2.23 -9.703 1 95.25 30 LYS B O 1
ATOM 1483 N N . GLN B 1 31 ? 3.887 -3.93 -9.648 1 97 31 GLN B N 1
ATOM 1484 C CA . GLN B 1 31 ? 3.018 -3.252 -8.695 1 97 31 GLN B CA 1
ATOM 1485 C C . GLN B 1 31 ? 3.713 -3.07 -7.348 1 97 31 GLN B C 1
ATOM 1487 O O . GLN B 1 31 ? 3.734 -1.967 -6.797 1 97 31 GLN B O 1
ATOM 1492 N N . VAL B 1 32 ? 4.312 -4.113 -6.844 1 96.81 32 VAL B N 1
ATOM 1493 C CA . VAL B 1 32 ? 4.965 -4.09 -5.539 1 96.81 32 VAL B CA 1
ATOM 1494 C C . VAL B 1 32 ? 6.234 -3.242 -5.609 1 96.81 32 VAL B C 1
ATOM 1496 O O . VAL B 1 32 ? 6.523 -2.469 -4.695 1 96.81 32 VAL B O 1
ATOM 1499 N N . ASN B 1 33 ? 6.949 -3.377 -6.68 1 94.88 33 ASN B N 1
ATOM 1500 C CA . ASN B 1 33 ? 8.148 -2.582 -6.898 1 94.88 33 ASN B CA 1
ATOM 1501 C C . ASN B 1 33 ? 7.836 -1.091 -6.965 1 94.88 33 ASN B C 1
ATOM 1503 O O . ASN B 1 33 ? 8.547 -0.274 -6.375 1 94.88 33 ASN B O 1
ATOM 1507 N N . ARG B 1 34 ? 6.809 -0.788 -7.688 1 96.44 34 ARG B N 1
ATOM 1508 C CA . ARG B 1 34 ? 6.387 0.606 -7.766 1 96.44 34 ARG B CA 1
ATOM 1509 C C . ARG B 1 34 ? 6.086 1.167 -6.379 1 96.44 34 ARG B C 1
ATOM 1511 O O . ARG B 1 34 ? 6.52 2.27 -6.043 1 96.44 34 ARG B O 1
ATOM 1518 N N . GLN B 1 35 ? 5.328 0.436 -5.598 1 97.81 35 GLN B N 1
ATOM 1519 C CA . GLN B 1 35 ? 4.957 0.93 -4.277 1 97.81 35 GLN B CA 1
ATOM 1520 C C . GLN B 1 35 ? 6.18 1.071 -3.377 1 97.81 35 GLN B C 1
ATOM 1522 O O . GLN B 1 35 ? 6.242 1.977 -2.543 1 97.81 35 GLN B O 1
ATOM 1527 N N . LEU B 1 36 ? 7.176 0.163 -3.553 1 97.06 36 LEU B N 1
ATOM 1528 C CA . LEU B 1 36 ? 8.43 0.306 -2.822 1 97.06 36 LEU B CA 1
ATOM 1529 C C . LEU B 1 36 ? 9.055 1.675 -3.076 1 97.06 36 LEU B C 1
ATOM 1531 O O . LEU B 1 36 ? 9.375 2.4 -2.133 1 97.06 36 LEU B O 1
ATOM 1535 N N . TYR B 1 37 ? 9.109 2.066 -4.289 1 96.12 37 TYR B N 1
ATOM 1536 C CA . TYR B 1 37 ? 9.75 3.33 -4.637 1 96.12 37 TYR B CA 1
ATOM 1537 C C . TYR B 1 37 ? 8.898 4.512 -4.191 1 96.12 37 TYR B C 1
ATOM 1539 O O . TYR B 1 37 ? 9.43 5.562 -3.822 1 96.12 37 TYR B O 1
ATOM 1547 N N . GLU B 1 38 ? 7.59 4.355 -4.25 1 97.19 38 GLU B N 1
ATOM 1548 C CA . GLU B 1 38 ? 6.711 5.391 -3.715 1 97.19 38 GLU B CA 1
ATOM 1549 C C . GLU B 1 38 ? 6.969 5.613 -2.227 1 97.19 38 GLU B C 1
ATOM 1551 O O . GLU B 1 38 ? 6.992 6.758 -1.762 1 97.19 38 GLU B O 1
ATOM 1556 N N . ARG B 1 39 ? 7.203 4.535 -1.49 1 96.69 39 ARG B N 1
ATOM 1557 C CA . ARG B 1 39 ? 7.469 4.656 -0.061 1 96.69 39 ARG B CA 1
ATOM 1558 C C . ARG B 1 39 ? 8.836 5.289 0.188 1 96.69 39 ARG B C 1
ATOM 1560 O O . ARG B 1 39 ? 8.984 6.105 1.099 1 96.69 39 ARG B O 1
ATOM 1567 N N . LEU B 1 40 ? 9.766 4.887 -0.593 1 95.38 40 LEU B N 1
ATOM 1568 C CA . LEU B 1 40 ? 11.078 5.52 -0.485 1 95.38 40 LEU B CA 1
ATOM 1569 C C . LEU B 1 40 ? 10.977 7.023 -0.708 1 95.38 40 LEU B C 1
ATOM 1571 O O . LEU B 1 40 ? 11.57 7.809 0.03 1 95.38 40 LEU B O 1
ATOM 1575 N N . ASP B 1 41 ? 10.172 7.395 -1.673 1 94.56 41 ASP B N 1
ATOM 1576 C CA . ASP B 1 41 ? 9.953 8.805 -1.985 1 94.56 41 AS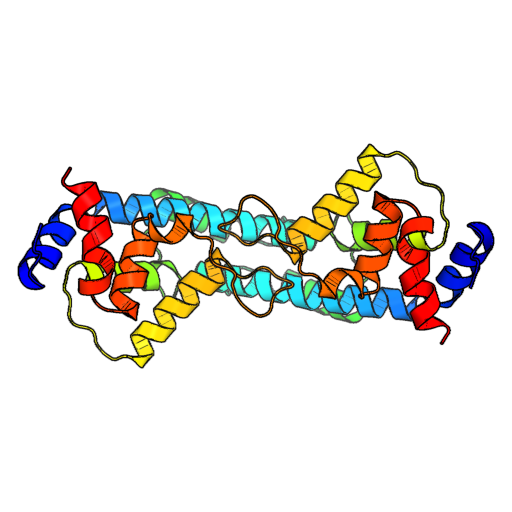P B CA 1
ATOM 1577 C C . ASP B 1 41 ? 9.203 9.508 -0.858 1 94.56 41 ASP B C 1
ATOM 1579 O O . ASP B 1 41 ? 9.578 10.609 -0.451 1 94.56 41 ASP B O 1
ATOM 1583 N N . ASP B 1 42 ? 8.195 8.859 -0.342 1 94.88 42 ASP B N 1
ATOM 1584 C CA . ASP B 1 42 ? 7.383 9.414 0.734 1 94.88 42 ASP B CA 1
ATOM 1585 C C . ASP B 1 42 ? 8.242 9.734 1.96 1 94.88 42 ASP B C 1
ATOM 1587 O O . ASP B 1 42 ? 7.945 10.672 2.701 1 94.88 42 ASP B O 1
ATOM 1591 N N . LEU B 1 43 ? 9.289 8.984 2.09 1 93.19 43 LEU B N 1
ATOM 1592 C CA . LEU B 1 43 ? 10.133 9.117 3.277 1 93.19 43 LEU B CA 1
ATOM 1593 C C . LEU B 1 43 ? 11.414 9.875 2.953 1 93.19 43 LEU B C 1
ATOM 1595 O O . LEU B 1 43 ? 12.32 9.953 3.787 1 93.19 43 LEU B O 1
ATOM 1599 N N . ALA B 1 44 ? 11.531 10.305 1.687 1 90.62 44 ALA B N 1
ATOM 1600 C CA . ALA B 1 44 ? 12.641 11.117 1.212 1 90.62 44 ALA B CA 1
ATOM 1601 C C . ALA B 1 44 ? 13.961 10.359 1.31 1 90.62 44 ALA B C 1
ATOM 1603 O O . ALA B 1 44 ? 14.992 10.93 1.681 1 90.62 44 ALA B O 1
ATOM 1604 N N . ILE B 1 45 ? 13.867 9.07 1.028 1 90.44 45 ILE B N 1
ATOM 1605 C CA . ILE B 1 45 ? 15.07 8.25 1.009 1 90.44 45 ILE B CA 1
ATOM 1606 C C . ILE B 1 45 ? 15.18 7.52 -0.326 1 90.44 45 ILE B C 1
ATOM 1608 O O . ILE B 1 45 ? 15.438 6.312 -0.36 1 90.44 45 ILE B O 1
ATOM 1612 N N . ASN B 1 46 ? 14.961 8.203 -1.384 1 87.44 46 ASN B N 1
ATOM 1613 C CA . ASN B 1 46 ? 14.938 7.664 -2.738 1 87.44 46 ASN B CA 1
ATOM 1614 C C . ASN B 1 46 ? 16.266 7.008 -3.105 1 87.44 46 ASN B C 1
ATOM 1616 O O . ASN B 1 46 ? 16.312 6.113 -3.951 1 87.44 46 ASN B O 1
ATOM 1620 N N . ASN B 1 47 ? 17.281 7.461 -2.449 1 84.88 47 ASN B N 1
ATOM 1621 C CA . ASN B 1 47 ? 18.609 6.945 -2.777 1 84.88 47 ASN B CA 1
ATOM 1622 C C . ASN B 1 47 ? 19.078 5.934 -1.742 1 84.88 47 ASN B C 1
ATOM 1624 O O . ASN B 1 47 ? 20.281 5.734 -1.573 1 84.88 47 ASN B O 1
ATOM 1628 N N . ALA B 1 48 ? 18.141 5.359 -1.113 1 89 48 ALA B N 1
ATOM 1629 C CA . ALA B 1 48 ? 18.484 4.488 0.009 1 89 48 ALA B CA 1
ATOM 1630 C C . ALA B 1 48 ? 18.938 3.117 -0.479 1 89 48 ALA B C 1
ATOM 1632 O O . ALA B 1 48 ? 19.672 2.418 0.216 1 89 48 ALA B O 1
ATOM 1633 N N . LEU B 1 49 ? 18.469 2.691 -1.649 1 90.56 49 LEU B N 1
ATOM 1634 C CA . LEU B 1 49 ? 18.844 1.378 -2.168 1 90.56 49 LEU B CA 1
ATOM 1635 C C . LEU B 1 49 ? 20.188 1.428 -2.863 1 90.56 49 LEU B C 1
ATOM 1637 O O . LEU B 1 49 ? 20.484 2.371 -3.604 1 90.56 49 LEU B O 1
ATOM 1641 N N . SER B 1 50 ? 20.938 0.448 -2.533 1 86.88 50 SER B N 1
ATOM 1642 C CA . SER B 1 50 ? 22.234 0.373 -3.191 1 86.88 50 SER B CA 1
ATOM 1643 C C . SER B 1 50 ? 22.094 0.05 -4.676 1 86.88 50 SER B C 1
ATOM 1645 O O . SER B 1 50 ? 21.062 -0.459 -5.102 1 86.88 50 SER B O 1
ATOM 1647 N N . GLU B 1 51 ? 23.141 0.321 -5.355 1 86.62 51 GLU B N 1
ATOM 1648 C CA . GLU B 1 51 ? 23.156 0 -6.777 1 86.62 51 GLU B CA 1
ATOM 1649 C C . GLU B 1 51 ? 23 -1.5 -7.008 1 86.62 51 GLU B C 1
ATOM 1651 O O . GLU B 1 51 ? 22.359 -1.921 -7.973 1 86.62 51 GLU B O 1
ATOM 1656 N N . GLN B 1 52 ? 23.594 -2.23 -6.125 1 87.06 52 GLN B N 1
ATOM 1657 C CA . GLN B 1 52 ? 23.516 -3.684 -6.23 1 87.06 52 GLN B CA 1
ATOM 1658 C C . GLN B 1 52 ? 22.078 -4.168 -6.109 1 87.06 52 GLN B C 1
ATOM 1660 O O . GLN B 1 52 ? 21.641 -5.031 -6.875 1 87.06 52 GLN B O 1
ATOM 1665 N N . VAL B 1 53 ? 21.391 -3.584 -5.168 1 89.31 53 VAL B N 1
ATOM 1666 C CA . VAL B 1 53 ? 20 -3.967 -4.953 1 89.31 53 VAL B CA 1
ATOM 1667 C C . VAL B 1 53 ? 19.156 -3.545 -6.152 1 89.31 53 VAL B C 1
ATOM 1669 O O . VAL B 1 53 ? 18.281 -4.293 -6.602 1 89.31 53 VAL B O 1
ATOM 1672 N N . GLU B 1 54 ? 19.422 -2.379 -6.711 1 89 54 GLU B N 1
ATOM 1673 C CA . GLU B 1 54 ? 18.703 -1.897 -7.883 1 89 54 GLU B CA 1
ATOM 1674 C C . GLU B 1 54 ? 18.906 -2.82 -9.078 1 89 54 GLU B C 1
ATOM 1676 O O . GLU B 1 54 ? 17.969 -3.098 -9.828 1 89 54 GLU B O 1
ATOM 1681 N N . LYS B 1 55 ? 20.109 -3.279 -9.203 1 87.62 55 LYS B N 1
ATOM 1682 C CA . LYS B 1 55 ? 20.406 -4.219 -10.273 1 87.62 55 LYS B CA 1
ATOM 1683 C C . LYS B 1 55 ? 19.672 -5.539 -10.078 1 87.62 55 LYS B C 1
ATOM 1685 O O . LYS B 1 55 ? 19.156 -6.121 -11.031 1 87.62 55 LYS B O 1
ATOM 1690 N N . GLN B 1 56 ? 19.656 -5.941 -8.859 1 85.88 56 GLN B N 1
ATOM 1691 C CA . GLN B 1 56 ? 18.953 -7.176 -8.539 1 85.88 56 GLN B CA 1
ATOM 1692 C C . GLN B 1 56 ? 17.469 -7.055 -8.859 1 85.88 56 GLN B C 1
ATOM 1694 O O . GLN B 1 56 ? 16.875 -7.969 -9.438 1 85.88 56 GLN B O 1
ATOM 1699 N N . LEU B 1 57 ? 16.891 -5.945 -8.5 1 88.44 57 LEU B N 1
ATOM 1700 C CA . LEU B 1 57 ? 15.477 -5.715 -8.758 1 88.44 57 LEU B CA 1
ATOM 1701 C C . LEU B 1 57 ? 15.195 -5.691 -10.258 1 88.44 57 LEU B C 1
ATOM 1703 O O . LEU B 1 57 ? 14.156 -6.188 -10.703 1 88.44 57 LEU B O 1
ATOM 1707 N N . LYS B 1 58 ? 16.109 -5.152 -10.977 1 86.12 58 LYS B N 1
ATOM 1708 C CA . LYS B 1 58 ? 15.961 -5.137 -12.43 1 86.12 58 LYS B CA 1
ATOM 1709 C C . LYS B 1 58 ? 16 -6.551 -13 1 86.12 58 LYS B C 1
ATOM 1711 O O . LYS B 1 58 ? 15.242 -6.871 -13.922 1 86.12 58 LYS B O 1
ATOM 1716 N N . LEU B 1 59 ? 16.828 -7.406 -12.383 1 83.69 59 LEU B N 1
ATOM 1717 C CA . LEU B 1 59 ? 16.906 -8.797 -12.82 1 83.69 59 LEU B CA 1
ATOM 1718 C C . LEU B 1 59 ? 15.625 -9.539 -12.492 1 83.69 59 LEU B C 1
ATOM 1720 O O . LEU B 1 59 ? 15.164 -10.367 -13.289 1 83.69 59 LEU B O 1
ATOM 1724 N N . PHE B 1 60 ? 15.148 -9.266 -11.336 1 82.69 60 PHE B N 1
ATOM 1725 C CA . PHE B 1 60 ? 13.898 -9.898 -10.945 1 82.69 60 PHE B CA 1
ATOM 1726 C C . PHE B 1 60 ? 12.773 -9.523 -11.914 1 82.69 60 PHE B C 1
ATOM 1728 O O . PHE B 1 60 ? 11.906 -10.352 -12.211 1 82.69 60 PHE B O 1
ATOM 1735 N N . LYS B 1 61 ? 12.766 -8.32 -12.32 1 80.88 61 LYS B N 1
ATOM 1736 C CA . LYS B 1 61 ? 11.758 -7.852 -13.273 1 80.88 61 LYS B CA 1
ATOM 1737 C C . LYS B 1 61 ? 11.805 -8.664 -14.562 1 80.88 61 LYS B C 1
ATOM 1739 O O . LYS B 1 61 ? 10.766 -9.016 -15.117 1 80.88 61 LYS B O 1
ATOM 1744 N N . ASP B 1 62 ? 13.031 -9.07 -14.906 1 78.06 62 ASP B N 1
ATOM 1745 C CA . ASP B 1 62 ? 13.219 -9.719 -16.203 1 78.06 62 ASP B CA 1
ATOM 1746 C C . ASP B 1 62 ? 13.039 -11.234 -16.078 1 78.06 62 ASP B C 1
ATOM 1748 O O . ASP B 1 62 ? 12.508 -11.875 -16.984 1 78.06 62 ASP B O 1
ATOM 1752 N N . PHE B 1 63 ? 13.398 -11.805 -14.867 1 70.31 63 PHE B N 1
ATOM 1753 C CA . PHE B 1 63 ? 13.469 -13.258 -14.82 1 70.31 63 PHE B CA 1
ATOM 1754 C C . PHE B 1 63 ? 12.477 -13.812 -13.797 1 70.31 63 PHE B C 1
ATOM 1756 O O . PHE B 1 63 ? 12.219 -15.016 -13.766 1 70.31 63 PHE B O 1
ATOM 1763 N N . THR B 1 64 ? 11.859 -13.062 -13.078 1 64.5 64 THR B N 1
ATOM 1764 C CA . THR B 1 64 ? 10.828 -13.312 -12.078 1 64.5 64 THR B CA 1
ATOM 1765 C C . THR B 1 64 ? 11.258 -14.414 -11.117 1 64.5 64 THR B C 1
ATOM 1767 O O . THR B 1 64 ? 10.422 -15.094 -10.523 1 64.5 64 THR B O 1
ATOM 1770 N N . PHE B 1 65 ? 12.461 -14.922 -11.281 1 69.31 65 PHE B N 1
ATOM 1771 C CA . PHE B 1 65 ? 12.898 -15.844 -10.242 1 69.31 65 PHE B CA 1
ATOM 1772 C C . PHE B 1 65 ? 13.531 -15.094 -9.078 1 69.31 65 PHE B C 1
ATOM 1774 O O . PHE B 1 65 ? 14.516 -14.367 -9.266 1 69.31 65 PHE B O 1
ATOM 1781 N N . MET B 1 66 ? 12.859 -15.109 -7.984 1 74.06 66 MET B N 1
ATOM 1782 C CA . MET B 1 66 ? 13.359 -14.492 -6.766 1 74.06 66 MET B CA 1
ATOM 1783 C C . MET B 1 66 ? 13.539 -15.523 -5.66 1 74.06 66 MET B C 1
ATOM 1785 O O . MET B 1 66 ? 12.555 -16.094 -5.18 1 74.06 66 MET B O 1
ATOM 1789 N N . PRO B 1 67 ? 14.812 -15.734 -5.387 1 75 67 PRO B N 1
ATOM 1790 C CA . PRO B 1 67 ? 15.031 -16.703 -4.305 1 75 67 PRO B CA 1
ATOM 1791 C C . PRO B 1 67 ? 14.555 -16.188 -2.949 1 75 67 PRO B C 1
ATOM 1793 O O . PRO B 1 67 ? 14.398 -14.977 -2.762 1 75 67 PRO B O 1
ATOM 1796 N N . GLY B 1 68 ? 14.266 -17.219 -2.023 1 76.81 68 GLY B N 1
ATOM 1797 C CA . GLY B 1 68 ? 13.898 -16.844 -0.664 1 76.81 68 GLY B CA 1
ATOM 1798 C C . GLY B 1 68 ? 12.406 -16.891 -0.418 1 76.81 68 GLY B C 1
ATOM 1799 O O . GLY B 1 68 ? 11.656 -17.453 -1.214 1 76.81 68 GLY B O 1
ATOM 1800 N N . ASP B 1 69 ? 12.07 -16.391 0.765 1 86 69 ASP B N 1
ATOM 1801 C CA . ASP B 1 69 ? 10.672 -16.281 1.17 1 86 69 ASP B CA 1
ATOM 1802 C C . ASP B 1 69 ? 10.094 -14.93 0.78 1 86 69 ASP B C 1
ATOM 1804 O O . ASP B 1 69 ? 10.414 -13.914 1.397 1 86 69 ASP B O 1
ATOM 1808 N N . ASN B 1 70 ? 9.375 -14.898 -0.293 1 92.44 70 ASN B N 1
ATOM 1809 C CA . ASN B 1 70 ? 8.844 -13.664 -0.855 1 92.44 70 ASN B CA 1
ATOM 1810 C C . ASN B 1 70 ? 7.469 -13.883 -1.487 1 92.44 70 ASN B C 1
ATOM 1812 O O . ASN B 1 70 ? 6.918 -14.984 -1.416 1 92.44 70 ASN B O 1
ATOM 1816 N N . ILE B 1 71 ? 7 -12.891 -2.029 1 94.94 71 ILE B N 1
ATOM 1817 C CA . ILE B 1 71 ? 5.637 -12.938 -2.541 1 94.94 71 ILE B CA 1
ATOM 1818 C C . ILE B 1 71 ? 5.574 -13.867 -3.754 1 94.94 71 ILE B C 1
ATOM 1820 O O . ILE B 1 71 ? 4.547 -14.508 -4.004 1 94.94 71 ILE B O 1
ATOM 1824 N N . PHE B 1 72 ? 6.656 -14.023 -4.43 1 93.12 72 PHE B N 1
ATOM 1825 C CA . PHE B 1 72 ? 6.645 -14.82 -5.652 1 93.12 72 PHE B CA 1
ATOM 1826 C C . PHE B 1 72 ? 6.629 -16.312 -5.328 1 93.12 72 PHE B C 1
ATOM 1828 O O . PHE B 1 72 ? 6.062 -17.109 -6.074 1 93.12 72 PHE B O 1
ATOM 1835 N N . GLN B 1 73 ? 7.242 -16.656 -4.262 1 93.31 73 GLN B N 1
ATOM 1836 C CA . GLN B 1 73 ? 7.117 -18.016 -3.785 1 93.31 73 GLN B CA 1
ATOM 1837 C C . GLN B 1 73 ? 5.68 -18.328 -3.367 1 93.31 73 GLN B C 1
ATOM 1839 O O . GLN B 1 73 ? 5.188 -19.438 -3.584 1 93.31 73 GLN B O 1
ATOM 1844 N N . SER B 1 74 ? 5.086 -17.375 -2.775 1 96.06 74 SER B N 1
ATOM 1845 C CA . SER B 1 74 ? 3.678 -17.531 -2.43 1 96.06 74 SER B CA 1
ATOM 1846 C C . SER B 1 74 ? 2.818 -17.719 -3.676 1 96.06 74 SER B C 1
ATOM 1848 O O . SER B 1 74 ? 1.96 -18.594 -3.725 1 96.06 74 SER B O 1
ATOM 1850 N N . MET B 1 75 ? 3.096 -16.891 -4.652 1 95.88 75 MET B N 1
ATOM 1851 C CA . MET B 1 75 ? 2.355 -17 -5.906 1 95.88 75 MET B CA 1
ATOM 1852 C C . MET B 1 75 ? 2.568 -18.375 -6.539 1 95.88 75 MET B C 1
ATOM 1854 O O . MET B 1 75 ? 1.615 -19 -7.008 1 95.88 75 MET B O 1
ATOM 1858 N N . ARG B 1 76 ? 3.811 -18.797 -6.559 1 93.75 76 ARG B N 1
ATOM 1859 C CA . ARG B 1 76 ? 4.117 -20.109 -7.121 1 93.75 76 ARG B CA 1
ATOM 1860 C C . ARG B 1 76 ? 3.336 -21.203 -6.406 1 93.75 76 ARG B C 1
ATOM 1862 O O . ARG B 1 76 ? 2.75 -22.078 -7.051 1 93.75 76 ARG B O 1
ATOM 1869 N N . TYR B 1 77 ? 3.381 -21.188 -5.109 1 95.31 77 TYR B N 1
ATOM 1870 C CA . TYR B 1 77 ? 2.654 -22.156 -4.305 1 95.31 77 TYR B CA 1
ATOM 1871 C C . TYR B 1 77 ? 1.182 -22.203 -4.695 1 95.31 77 TYR B C 1
ATOM 1873 O O . TYR B 1 77 ? 0.619 -23.281 -4.91 1 95.31 77 TYR B O 1
ATOM 1881 N N . LEU B 1 78 ? 0.591 -21.047 -4.832 1 97.5 78 LEU B N 1
ATOM 1882 C CA . LEU B 1 78 ? -0.835 -20.953 -5.125 1 97.5 78 LEU B CA 1
ATOM 1883 C C . LEU B 1 78 ? -1.129 -21.406 -6.551 1 97.5 78 LEU B C 1
ATOM 1885 O O . LEU B 1 78 ? -2.146 -22.062 -6.805 1 97.5 78 LEU B O 1
ATOM 1889 N N . PHE B 1 79 ? -0.248 -21.062 -7.469 1 96.94 79 PHE B N 1
ATOM 1890 C CA . PHE B 1 79 ? -0.409 -21.531 -8.844 1 96.94 79 PHE B CA 1
ATOM 1891 C C . PHE B 1 79 ? -0.301 -23.047 -8.922 1 96.94 79 PHE B C 1
ATOM 1893 O O . PHE B 1 79 ? -1.034 -23.688 -9.672 1 96.94 79 PHE B O 1
ATOM 1900 N N . LEU B 1 80 ? 0.629 -23.594 -8.164 1 96.06 80 LEU B N 1
ATOM 1901 C CA . LEU B 1 80 ? 0.781 -25.047 -8.164 1 96.06 80 LEU B CA 1
ATOM 1902 C C . LEU B 1 80 ? -0.462 -25.719 -7.602 1 96.06 80 LEU B C 1
ATOM 1904 O O . LEU B 1 80 ? -0.905 -26.75 -8.117 1 96.06 80 LEU B O 1
ATOM 1908 N N . LEU B 1 81 ? -1.047 -25.172 -6.57 1 97.12 81 LEU B N 1
ATOM 1909 C CA . LEU B 1 81 ? -2.309 -25.688 -6.051 1 97.12 81 LEU B CA 1
ATOM 1910 C C . LEU B 1 81 ? -3.395 -25.641 -7.117 1 97.12 81 LEU B C 1
ATOM 1912 O O . LEU B 1 81 ? -4.18 -26.594 -7.25 1 97.12 81 LEU B O 1
ATOM 1916 N N . ALA B 1 82 ? -3.422 -24.531 -7.852 1 96.81 82 ALA B N 1
ATOM 1917 C CA . ALA B 1 82 ? -4.426 -24.359 -8.898 1 96.81 82 ALA B CA 1
ATOM 1918 C C . ALA B 1 82 ? -4.234 -25.375 -10.023 1 96.81 82 ALA B C 1
ATOM 1920 O O . ALA B 1 82 ? -5.184 -25.703 -10.734 1 96.81 82 ALA B O 1
ATOM 1921 N N . ARG B 1 83 ? -3.01 -25.844 -10.141 1 96.19 83 ARG B N 1
ATOM 1922 C CA . ARG B 1 83 ? -2.719 -26.859 -11.148 1 96.19 83 ARG B CA 1
ATOM 1923 C C . ARG B 1 83 ? -2.965 -28.266 -10.602 1 96.19 83 ARG B C 1
ATOM 1925 O O . ARG B 1 83 ? -2.691 -29.266 -11.281 1 96.19 83 ARG B O 1
ATOM 1932 N N . GLY B 1 84 ? -3.365 -28.359 -9.312 1 95.06 84 GLY B N 1
ATOM 1933 C CA . GLY B 1 84 ? -3.811 -29.641 -8.797 1 95.06 84 GLY B CA 1
ATOM 1934 C C . GLY B 1 84 ? -2.838 -30.25 -7.805 1 95.06 84 GLY B C 1
ATOM 1935 O O . GLY B 1 84 ? -3.051 -31.375 -7.332 1 95.06 84 GLY B O 1
ATOM 1936 N N . GLU B 1 85 ? -1.744 -29.562 -7.52 1 94.5 85 GLU B N 1
ATOM 1937 C CA . GLU B 1 85 ? -0.838 -30.078 -6.492 1 94.5 85 GLU B CA 1
ATOM 1938 C C . GLU B 1 85 ? -1.524 -30.141 -5.133 1 94.5 85 GLU B C 1
ATOM 1940 O O . GLU B 1 85 ? -2.379 -29.297 -4.82 1 94.5 85 GLU B O 1
ATOM 1945 N N . LYS B 1 86 ? -1.083 -31.094 -4.41 1 91.38 86 LYS B N 1
ATOM 1946 C CA . LYS B 1 86 ? -1.699 -31.297 -3.102 1 91.38 86 LYS B CA 1
ATOM 1947 C C . LYS B 1 86 ? -1.255 -30.219 -2.113 1 91.38 86 LYS B C 1
ATOM 1949 O O . LYS B 1 86 ? -0.084 -29.844 -2.09 1 91.38 86 LYS B O 1
ATOM 1954 N N . GLU B 1 87 ? -2.217 -29.797 -1.393 1 88.44 87 GLU B N 1
ATOM 1955 C CA . GLU B 1 87 ? -1.931 -28.859 -0.311 1 88.44 87 GLU B CA 1
ATOM 1956 C C . GLU B 1 87 ? -1.117 -29.531 0.795 1 88.44 87 GLU B C 1
ATOM 1958 O O . GLU B 1 87 ? -1.411 -30.656 1.194 1 88.44 87 GLU B O 1
ATOM 1963 N N . ILE B 1 88 ? -0.093 -28.875 1.25 1 83.19 88 ILE B N 1
ATOM 1964 C CA . ILE B 1 88 ? 0.723 -29.375 2.346 1 83.19 88 ILE B CA 1
ATOM 1965 C C . ILE B 1 88 ? -0.077 -29.344 3.646 1 83.19 88 ILE B C 1
ATOM 1967 O O . ILE B 1 88 ? -0.345 -30.375 4.25 1 83.19 88 ILE B O 1
ATOM 1971 N N . ASP B 1 89 ? -0.51 -28.141 4.074 1 91.94 89 ASP B N 1
ATOM 1972 C CA . ASP B 1 89 ? -1.419 -27.906 5.195 1 91.94 89 ASP B CA 1
ATOM 1973 C C . ASP B 1 89 ? -2.111 -26.547 5.062 1 91.94 89 ASP B C 1
ATOM 1975 O O . ASP B 1 89 ? -1.592 -25.641 4.41 1 91.94 89 ASP B O 1
ATOM 1979 N N . ARG B 1 90 ? -3.143 -26.516 5.793 1 94.25 90 ARG B N 1
ATOM 1980 C CA . ARG B 1 90 ? -4.027 -25.359 5.656 1 94.25 90 ARG B CA 1
ATOM 1981 C C . ARG B 1 90 ? -3.365 -24.094 6.188 1 94.25 90 ARG B C 1
ATOM 1983 O O . ARG B 1 90 ? -3.574 -23 5.645 1 94.25 90 ARG B O 1
ATOM 1990 N N . LEU B 1 91 ? -2.592 -24.188 7.148 1 96.12 91 LEU B N 1
ATOM 1991 C CA . LEU B 1 91 ? -1.937 -23.016 7.746 1 96.12 91 LEU B CA 1
ATOM 1992 C C . LEU B 1 91 ? -0.916 -22.422 6.785 1 96.12 91 LEU B C 1
ATOM 1994 O O . LEU B 1 91 ? -0.829 -21.203 6.652 1 96.12 91 LEU B O 1
ATOM 1998 N N . THR B 1 92 ? -0.152 -23.266 6.129 1 96.06 92 THR B N 1
ATOM 1999 C CA . THR B 1 92 ? 0.809 -22.812 5.129 1 96.06 92 THR B CA 1
ATOM 2000 C C . THR B 1 92 ? 0.098 -22.109 3.975 1 96.06 92 THR B C 1
ATOM 2002 O O . THR B 1 92 ? 0.532 -21.047 3.525 1 96.06 92 THR B O 1
ATOM 2005 N N . THR B 1 93 ? -0.988 -22.656 3.551 1 97.5 93 THR B N 1
ATOM 2006 C CA . THR B 1 93 ? -1.754 -22.062 2.461 1 97.5 93 THR B CA 1
ATOM 2007 C C . THR B 1 93 ? -2.285 -20.688 2.863 1 97.5 93 THR B C 1
ATOM 2009 O O . THR B 1 93 ? -2.207 -19.734 2.086 1 97.5 93 THR B O 1
ATOM 2012 N N . ARG B 1 94 ? -2.746 -20.609 4.062 1 97.81 94 ARG B N 1
ATOM 2013 C CA . ARG B 1 94 ? -3.264 -19.344 4.562 1 97.81 94 ARG B CA 1
ATOM 2014 C C . ARG B 1 94 ? -2.166 -18.281 4.613 1 97.81 94 ARG B C 1
ATOM 2016 O O . ARG B 1 94 ? -2.406 -17.125 4.293 1 97.81 94 ARG B O 1
ATOM 2023 N N . LYS B 1 95 ? -1 -18.688 4.977 1 97.25 95 LYS B N 1
ATOM 2024 C CA . LYS B 1 95 ? 0.133 -17.766 5.02 1 97.25 95 LYS B CA 1
ATOM 2025 C C . LYS B 1 95 ? 0.433 -17.203 3.633 1 97.25 95 LYS B C 1
ATOM 2027 O O . LYS B 1 95 ? 0.671 -16 3.482 1 97.25 95 LYS B O 1
ATOM 2032 N N . HIS B 1 96 ? 0.385 -18.047 2.66 1 97.5 96 HIS B N 1
ATOM 2033 C CA . HIS B 1 96 ? 0.648 -17.609 1.292 1 97.5 96 HIS B CA 1
ATOM 2034 C C . HIS B 1 96 ? -0.454 -16.688 0.785 1 97.5 96 HIS B C 1
ATOM 2036 O O . HIS B 1 96 ? -0.173 -15.688 0.13 1 97.5 96 HIS B O 1
ATOM 2042 N N . LEU B 1 97 ? -1.691 -17 1.127 1 98.5 97 LEU B N 1
ATOM 2043 C CA . LEU B 1 97 ? -2.82 -16.156 0.75 1 98.5 97 LEU B CA 1
ATOM 2044 C C . LEU B 1 97 ? -2.701 -14.781 1.383 1 98.5 97 LEU B C 1
ATOM 2046 O O . LEU B 1 97 ? -2.797 -13.766 0.69 1 98.5 97 LEU B O 1
ATOM 2050 N N . ASP B 1 98 ? -2.418 -14.805 2.621 1 98 98 ASP B N 1
ATOM 2051 C CA . ASP B 1 98 ? -2.305 -13.555 3.365 1 98 98 ASP B CA 1
ATOM 2052 C C . ASP B 1 98 ? -1.204 -12.672 2.783 1 98 98 ASP B C 1
ATOM 2054 O O . ASP B 1 98 ? -1.372 -11.453 2.672 1 98 98 ASP B O 1
ATOM 2058 N N . ARG B 1 99 ? -0.14 -13.266 2.412 1 97.81 99 ARG B N 1
ATOM 2059 C CA . ARG B 1 99 ? 0.968 -12.508 1.843 1 97.81 99 ARG B CA 1
ATOM 2060 C C . ARG B 1 99 ? 0.555 -11.828 0.541 1 97.81 99 ARG B C 1
ATOM 2062 O O . ARG B 1 99 ? 0.837 -10.641 0.334 1 97.81 99 ARG B O 1
ATOM 2069 N N . VAL B 1 100 ? -0.108 -12.555 -0.318 1 98.56 100 VAL B N 1
ATOM 2070 C CA . VAL B 1 100 ? -0.526 -12.008 -1.604 1 98.56 100 VAL B CA 1
ATOM 2071 C C . VAL B 1 100 ? -1.538 -10.883 -1.383 1 98.56 100 VAL B C 1
ATOM 2073 O O . VAL B 1 100 ? -1.399 -9.797 -1.947 1 98.56 100 VAL B O 1
ATOM 2076 N N . TYR B 1 101 ? -2.494 -11.133 -0.488 1 98.75 101 TYR B N 1
ATOM 2077 C CA . TYR B 1 101 ? -3.537 -10.141 -0.245 1 98.75 101 TYR B CA 1
ATOM 2078 C C . TYR B 1 101 ? -2.953 -8.875 0.373 1 98.75 101 TYR B C 1
ATOM 2080 O O . TYR B 1 101 ? -3.277 -7.766 -0.051 1 98.75 101 TYR B O 1
ATOM 2088 N N . ASN B 1 102 ? -2.125 -9.062 1.351 1 98.5 102 ASN B N 1
ATOM 2089 C CA . ASN B 1 102 ? -1.541 -7.906 2.02 1 98.5 102 ASN B CA 1
ATOM 2090 C C . ASN B 1 102 ? -0.611 -7.133 1.092 1 98.5 102 ASN B C 1
ATOM 2092 O O . ASN B 1 102 ? -0.651 -5.898 1.053 1 98.5 102 ASN B O 1
ATOM 2096 N N . ALA B 1 103 ? 0.185 -7.836 0.333 1 98.38 103 ALA B N 1
ATOM 2097 C CA . ALA B 1 103 ? 1.139 -7.184 -0.562 1 98.38 103 ALA B CA 1
ATOM 2098 C C . ALA B 1 103 ? 0.417 -6.355 -1.624 1 98.38 103 ALA B C 1
ATOM 2100 O O . ALA B 1 103 ? 0.841 -5.246 -1.948 1 98.38 103 ALA B O 1
ATOM 2101 N N . LEU B 1 104 ? -0.697 -6.855 -2.076 1 98.75 104 LEU B N 1
ATOM 2102 C CA . LEU B 1 104 ? -1.326 -6.234 -3.236 1 98.75 104 LEU B CA 1
ATOM 2103 C C . LEU B 1 104 ? -2.402 -5.242 -2.807 1 98.75 104 LEU B C 1
ATOM 2105 O O . LEU B 1 104 ? -2.684 -4.277 -3.521 1 98.75 104 LEU B O 1
ATOM 2109 N N . PHE B 1 105 ? -2.969 -5.453 -1.558 1 98.75 105 PHE B N 1
ATOM 2110 C CA . PHE B 1 105 ? -4.23 -4.746 -1.389 1 98.75 105 PHE B CA 1
ATOM 2111 C C . PHE B 1 105 ? -4.312 -4.102 -0.009 1 98.75 105 PHE B C 1
ATOM 2113 O O . PHE B 1 105 ? -5.328 -3.504 0.345 1 98.75 105 PHE B O 1
ATOM 2120 N N . LYS B 1 106 ? -3.301 -4.195 0.768 1 98.62 106 LYS B N 1
ATOM 2121 C CA . LYS B 1 106 ? -3.277 -3.494 2.047 1 98.62 106 LYS B CA 1
ATOM 2122 C C . LYS B 1 106 ? -2.482 -2.197 1.947 1 98.62 106 LYS B C 1
ATOM 2124 O O . LYS B 1 106 ? -1.26 -2.223 1.788 1 98.62 106 LYS B O 1
ATOM 2129 N N . ALA B 1 107 ? -3.143 -1.153 2.041 1 98.44 107 ALA B N 1
ATOM 2130 C CA . ALA B 1 107 ? -2.49 0.153 2.033 1 98.44 107 ALA B CA 1
ATOM 2131 C C . ALA B 1 107 ? -1.847 0.454 3.385 1 98.44 107 ALA B C 1
ATOM 2133 O O . ALA B 1 107 ? -2.141 -0.21 4.379 1 98.44 107 ALA B O 1
ATOM 2134 N N . ALA B 1 108 ? -0.973 1.428 3.43 1 98.38 108 ALA B N 1
ATOM 2135 C CA . ALA B 1 108 ? -0.19 1.753 4.621 1 98.38 108 ALA B CA 1
ATOM 2136 C C . ALA B 1 108 ? -1.098 2.123 5.789 1 98.38 108 ALA B C 1
ATOM 2138 O O . ALA B 1 108 ? -0.828 1.753 6.934 1 98.38 108 ALA B O 1
ATOM 2139 N N . GLY B 1 109 ? -2.131 2.826 5.48 1 97.81 109 GLY B N 1
ATOM 2140 C CA . GLY B 1 109 ? -2.996 3.332 6.531 1 97.81 109 GLY B CA 1
ATOM 2141 C C . GLY B 1 109 ? -4.133 2.389 6.875 1 97.81 109 GLY B C 1
ATOM 2142 O O . GLY B 1 109 ? -5.062 2.764 7.594 1 97.81 109 GLY B O 1
ATOM 2143 N N . MET B 1 110 ? -4.094 1.193 6.348 1 97.5 110 MET B N 1
ATOM 2144 C CA . MET B 1 110 ? -5.176 0.234 6.551 1 97.5 110 MET B CA 1
ATOM 2145 C C . MET B 1 110 ? -4.691 -0.969 7.355 1 97.5 110 MET B C 1
ATOM 2147 O O . MET B 1 110 ? -3.545 -1.397 7.207 1 97.5 110 MET B O 1
ATOM 2151 N N . GLN B 1 111 ? -5.586 -1.561 8.102 1 95.06 111 GLN B N 1
ATOM 2152 C CA . GLN B 1 111 ? -5.258 -2.742 8.891 1 95.06 111 GLN B CA 1
ATOM 2153 C C . GLN B 1 111 ? -5.461 -4.02 8.078 1 95.06 111 GLN B C 1
ATOM 2155 O O . GLN B 1 111 ? -4.793 -5.027 8.328 1 95.06 111 GLN B O 1
ATOM 2160 N N . ASN B 1 112 ? -6.406 -3.924 7.223 1 97 112 ASN B N 1
ATOM 2161 C CA . ASN B 1 112 ? -6.766 -5.086 6.418 1 97 112 ASN B CA 1
ATOM 2162 C C . ASN B 1 112 ? -6.75 -4.766 4.926 1 97 112 ASN B C 1
ATOM 2164 O O . ASN B 1 112 ? -6.969 -3.617 4.531 1 97 112 ASN B O 1
ATOM 2168 N N . PRO B 1 113 ? -6.48 -5.734 4.113 1 98.25 113 PRO B N 1
ATOM 2169 C CA . PRO B 1 113 ? -6.559 -5.504 2.67 1 98.25 113 PRO B CA 1
ATOM 2170 C C . PRO B 1 113 ? -7.99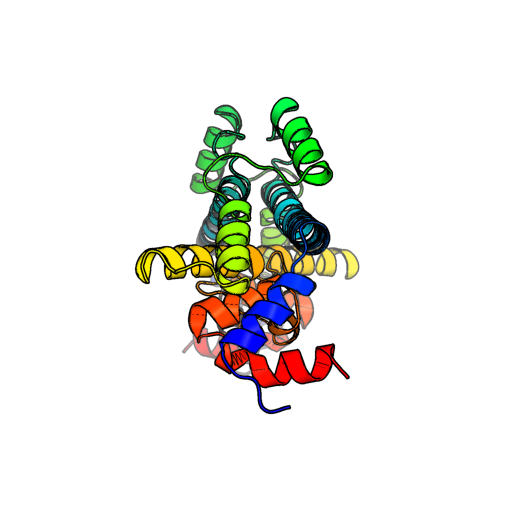2 -5.32 2.18 1 98.25 113 PRO B C 1
ATOM 2172 O O . PRO B 1 113 ? -8.922 -5.902 2.744 1 98.25 113 PRO B O 1
ATOM 2175 N N .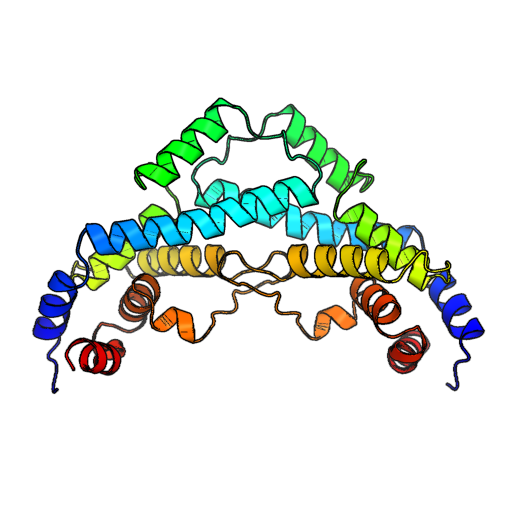 ILE B 1 114 ? -8.141 -4.555 1.208 1 97.75 114 ILE B N 1
ATOM 2176 C CA . ILE B 1 114 ? -9.391 -4.414 0.477 1 97.75 114 ILE B CA 1
ATOM 2177 C C . ILE B 1 114 ? -9.227 -4.965 -0.938 1 97.75 114 ILE B C 1
ATOM 2179 O O . ILE B 1 114 ? -8.617 -4.324 -1.795 1 97.75 114 ILE B O 1
ATOM 2183 N N . ILE B 1 115 ? -9.859 -6.047 -1.209 1 97.81 115 ILE B N 1
ATOM 2184 C CA . ILE B 1 115 ? -9.633 -6.75 -2.467 1 97.81 115 ILE B CA 1
ATOM 2185 C C . ILE B 1 115 ? -10.703 -6.348 -3.48 1 97.81 115 ILE B C 1
ATOM 2187 O O . ILE B 1 115 ? -11.891 -6.57 -3.258 1 97.81 115 ILE B O 1
ATOM 2191 N N . PRO B 1 116 ? -10.352 -5.82 -4.559 1 97.12 116 PRO B N 1
ATOM 2192 C CA . PRO B 1 116 ? -11.336 -5.445 -5.57 1 97.12 116 PRO B CA 1
ATOM 2193 C C . PRO B 1 116 ? -11.922 -6.652 -6.301 1 97.12 116 PRO B C 1
ATOM 2195 O O . PRO B 1 116 ? -11.25 -7.672 -6.453 1 97.12 116 PRO B O 1
ATOM 2198 N N . VAL B 1 117 ? -13.031 -6.48 -6.875 1 95.44 117 VAL B N 1
ATOM 2199 C CA . VAL B 1 117 ? -13.789 -7.57 -7.484 1 95.44 117 VAL B CA 1
ATOM 2200 C C . VAL B 1 117 ? -13.039 -8.102 -8.703 1 95.44 117 VAL B C 1
ATOM 2202 O O . VAL B 1 117 ? -13.055 -9.305 -8.969 1 95.44 117 VAL B O 1
ATOM 2205 N N . HIS B 1 118 ? -12.414 -7.23 -9.422 1 94.44 118 HIS B N 1
ATOM 2206 C CA . HIS B 1 118 ? -11.781 -7.633 -10.672 1 94.44 118 HIS B CA 1
ATOM 2207 C C . HIS B 1 118 ? -10.555 -8.508 -10.414 1 94.44 118 HIS B C 1
ATOM 2209 O O . HIS B 1 118 ? -10.055 -9.172 -11.328 1 94.44 118 HIS B O 1
ATOM 2215 N N . PHE B 1 119 ? -10.016 -8.523 -9.203 1 97.56 119 PHE B N 1
ATOM 2216 C CA . PHE B 1 119 ? -8.883 -9.367 -8.828 1 97.56 119 PHE B CA 1
ATOM 2217 C C . PHE B 1 119 ? -9.195 -10.836 -9.078 1 97.56 119 PHE B C 1
ATOM 2219 O O . PHE B 1 119 ? -8.336 -11.586 -9.531 1 97.56 119 PHE B O 1
ATOM 2226 N N . TRP B 1 120 ? -10.422 -11.203 -8.844 1 95.75 120 TRP B N 1
ATOM 2227 C CA . TRP B 1 120 ? -10.812 -12.609 -8.852 1 95.75 120 TRP B CA 1
ATOM 2228 C C . TRP B 1 120 ? -10.898 -13.141 -10.281 1 95.75 120 TRP B C 1
ATOM 2230 O O . TRP B 1 120 ? -11.031 -14.352 -10.492 1 95.75 120 TRP B O 1
ATOM 2240 N N . GLU B 1 121 ? -10.688 -12.203 -11.219 1 92.81 121 GLU B N 1
ATOM 2241 C CA . GLU B 1 121 ? -10.695 -12.609 -12.625 1 92.81 121 GLU B CA 1
ATOM 2242 C C . GLU B 1 121 ? -9.273 -12.766 -13.148 1 92.81 121 GLU B C 1
ATOM 2244 O O . GLU B 1 121 ? -9.07 -13.25 -14.266 1 92.81 121 GLU B O 1
ATOM 2249 N N . THR B 1 122 ? -8.289 -12.375 -12.367 1 95.94 122 THR B N 1
ATOM 2250 C CA . THR B 1 122 ? -6.891 -12.516 -12.773 1 95.94 122 THR B CA 1
ATOM 2251 C C . THR B 1 122 ? -6.395 -13.93 -12.516 1 95.94 122 THR B C 1
ATOM 2253 O O . THR B 1 122 ? -6.965 -14.656 -11.703 1 95.94 122 THR B O 1
ATOM 2256 N N . PRO B 1 123 ? -5.312 -14.312 -13.117 1 96.75 123 PRO B N 1
ATOM 2257 C CA . PRO B 1 123 ? -4.758 -15.648 -12.875 1 96.75 123 PRO B CA 1
ATOM 2258 C C . PRO B 1 123 ? -4.441 -15.898 -11.406 1 96.75 123 PRO B C 1
ATOM 2260 O O . PRO B 1 123 ? -4.844 -16.922 -10.852 1 96.75 123 PRO B O 1
ATOM 2263 N N . ILE B 1 124 ? -3.807 -14.953 -10.773 1 97.94 124 ILE B N 1
ATOM 2264 C CA . ILE B 1 124 ? -3.438 -15.148 -9.383 1 97.94 124 ILE B CA 1
ATOM 2265 C C . ILE B 1 124 ? -4.688 -15.094 -8.5 1 97.94 124 ILE B C 1
ATOM 2267 O O . ILE B 1 124 ? -4.773 -15.797 -7.492 1 97.94 124 ILE B O 1
ATOM 2271 N N . GLY B 1 125 ? -5.664 -14.266 -8.859 1 98.19 125 GLY B N 1
ATOM 2272 C CA . GLY B 1 125 ? -6.922 -14.227 -8.125 1 98.19 125 GLY B CA 1
ATOM 2273 C C . GLY B 1 125 ? -7.664 -15.555 -8.156 1 98.19 125 GLY B C 1
ATOM 2274 O O . GLY B 1 125 ? -8.172 -16.016 -7.133 1 98.19 125 GLY B O 1
ATOM 2275 N N . ILE B 1 126 ? -7.723 -16.156 -9.305 1 97.75 126 ILE B N 1
ATOM 2276 C CA . ILE B 1 126 ? -8.367 -17.453 -9.461 1 97.75 126 ILE B CA 1
ATOM 2277 C C . ILE B 1 126 ? -7.625 -18.5 -8.633 1 97.75 126 ILE B C 1
ATOM 2279 O O . ILE B 1 126 ? -8.242 -19.312 -7.934 1 97.75 126 ILE B O 1
ATOM 2283 N N . ALA B 1 127 ? -6.293 -18.469 -8.703 1 98.31 127 ALA B N 1
ATOM 2284 C CA . ALA B 1 127 ? -5.484 -19.391 -7.902 1 98.31 127 ALA B CA 1
ATOM 2285 C C . ALA B 1 127 ? -5.766 -19.219 -6.414 1 98.31 127 ALA B C 1
ATOM 2287 O O . ALA B 1 127 ? -5.859 -20.188 -5.676 1 98.31 127 ALA B O 1
ATOM 2288 N N . CYS B 1 128 ? -5.906 -17.984 -5.988 1 98.62 128 CYS B N 1
ATOM 2289 C CA . CYS B 1 128 ? -6.223 -17.703 -4.594 1 98.62 128 CYS B CA 1
ATOM 2290 C C . CYS B 1 128 ? -7.586 -18.266 -4.215 1 98.62 128 CYS B C 1
ATOM 2292 O O . CYS B 1 128 ? -7.746 -18.844 -3.141 1 98.62 128 CYS B O 1
ATOM 2294 N N . GLN B 1 129 ? -8.539 -18.109 -5.094 1 98 129 GLN B N 1
ATOM 2295 C CA . GLN B 1 129 ? -9.883 -18.625 -4.832 1 98 129 GLN B CA 1
ATOM 2296 C C . GLN B 1 129 ? -9.891 -20.141 -4.703 1 98 129 GLN B C 1
ATOM 2298 O O . GLN B 1 129 ? -10.555 -20.688 -3.828 1 98 129 GLN B O 1
ATOM 2303 N N . ILE B 1 130 ? -9.141 -20.766 -5.492 1 97.81 130 ILE B N 1
ATOM 2304 C CA . ILE B 1 130 ? -9.016 -22.219 -5.438 1 97.81 130 ILE B CA 1
ATOM 2305 C C . ILE B 1 130 ? -8.383 -22.641 -4.109 1 97.81 130 ILE B C 1
ATOM 2307 O O . ILE B 1 130 ? -8.836 -23.594 -3.473 1 97.81 130 ILE B O 1
ATOM 2311 N N . ALA B 1 131 ? -7.375 -21.938 -3.725 1 98 131 ALA B N 1
ATOM 2312 C CA . ALA B 1 131 ? -6.691 -22.25 -2.469 1 98 131 ALA B CA 1
ATOM 2313 C C . ALA B 1 131 ? -7.625 -22.047 -1.276 1 98 131 ALA B C 1
ATOM 2315 O O . ALA B 1 131 ? -7.562 -22.797 -0.302 1 98 131 ALA B O 1
ATOM 2316 N N . GLU B 1 132 ? -8.508 -21.078 -1.36 1 97.19 132 GLU B N 1
ATOM 2317 C CA . GLU B 1 132 ? -9.391 -20.734 -0.251 1 97.19 132 GLU B CA 1
ATOM 2318 C C . GLU B 1 132 ? -10.602 -21.672 -0.195 1 97.19 132 GLU B C 1
ATOM 2320 O O . GLU B 1 132 ? -10.969 -22.141 0.878 1 97.19 132 GLU B O 1
ATOM 2325 N N . ASP B 1 133 ? -11.156 -21.953 -1.392 1 95.81 133 ASP B N 1
ATOM 2326 C CA . ASP B 1 133 ? -12.5 -22.516 -1.373 1 95.81 133 ASP B CA 1
ATOM 2327 C C . ASP B 1 133 ? -12.57 -23.812 -2.186 1 95.81 133 ASP B C 1
ATOM 2329 O O . ASP B 1 133 ? -13.625 -24.438 -2.277 1 95.81 133 ASP B O 1
ATOM 2333 N N . GLY B 1 134 ? -11.469 -24.172 -2.742 1 95.44 134 GLY B N 1
ATOM 2334 C CA . GLY B 1 134 ? -11.453 -25.359 -3.59 1 95.44 134 GLY B CA 1
ATOM 2335 C C . GLY B 1 134 ? -11.75 -25.062 -5.047 1 95.44 134 GLY B C 1
ATOM 2336 O O . GLY B 1 134 ? -12.25 -23.969 -5.367 1 95.44 134 GLY B O 1
ATOM 2337 N N . VAL B 1 135 ? -11.477 -25.922 -5.906 1 96.56 135 VAL B N 1
ATOM 2338 C CA . VAL B 1 135 ? -11.562 -25.703 -7.348 1 96.56 135 VAL B CA 1
ATOM 2339 C C . VAL B 1 135 ? -13.023 -25.547 -7.762 1 96.56 135 VAL B C 1
ATOM 2341 O O . VAL B 1 135 ? -13.32 -24.906 -8.773 1 96.56 135 VAL B O 1
ATOM 2344 N N . GLU B 1 136 ? -13.953 -26.125 -7.023 1 96.06 136 GLU B N 1
ATOM 2345 C CA . GLU B 1 136 ? -15.375 -26.031 -7.324 1 96.06 136 GLU B CA 1
ATOM 2346 C C . GLU B 1 136 ? -15.859 -24.594 -7.316 1 96.06 136 GLU B C 1
ATOM 2348 O O . GLU B 1 136 ? -16.812 -24.234 -8.016 1 96.06 136 GLU B O 1
ATOM 2353 N N . ALA B 1 137 ? -15.156 -23.781 -6.637 1 95.5 137 ALA B N 1
ATOM 2354 C CA . ALA B 1 137 ? -15.555 -22.391 -6.477 1 95.5 137 ALA B CA 1
ATOM 2355 C C . ALA B 1 137 ? -15.328 -21.594 -7.762 1 95.5 137 ALA B C 1
ATOM 2357 O O . ALA B 1 137 ? -15.914 -20.531 -7.961 1 95.5 137 ALA B O 1
ATOM 2358 N N . VAL B 1 138 ? -14.523 -22.109 -8.641 1 96.56 138 VAL B N 1
ATOM 2359 C CA . VAL B 1 138 ? -14.18 -21.297 -9.812 1 96.56 138 VAL B CA 1
ATOM 2360 C C . VAL B 1 138 ? -14.805 -21.906 -11.062 1 96.56 138 VAL B C 1
ATOM 2362 O O . VAL B 1 138 ? -14.477 -21.516 -12.18 1 96.56 138 VAL B O 1
ATOM 2365 N N . TYR B 1 139 ? -15.695 -22.891 -10.93 1 96 139 TYR B N 1
ATOM 2366 C CA . TYR B 1 139 ? -16.359 -23.516 -12.07 1 96 139 TYR B CA 1
ATOM 2367 C C . TYR B 1 139 ? -17 -22.469 -12.969 1 96 139 TYR B C 1
ATOM 2369 O O . TYR B 1 139 ? -16.859 -22.516 -14.195 1 96 139 TYR B O 1
ATOM 2377 N N . PRO B 1 140 ? -17.672 -21.484 -12.414 1 93.88 140 PRO B N 1
ATOM 2378 C CA . PRO B 1 140 ? -18.281 -20.469 -13.273 1 93.88 140 PRO B CA 1
ATOM 2379 C C . PRO B 1 140 ? -17.25 -19.688 -14.094 1 93.88 140 PRO B C 1
ATOM 2381 O O . PRO B 1 140 ? -17.516 -19.344 -15.25 1 93.88 140 PRO B O 1
ATOM 2384 N N . VAL B 1 141 ? -16.109 -19.406 -13.508 1 93 141 VAL B N 1
ATOM 2385 C CA . VAL B 1 141 ? -15.055 -18.688 -14.203 1 93 141 VAL B CA 1
ATOM 2386 C C . VAL B 1 141 ? -14.492 -19.547 -15.336 1 93 141 VAL B C 1
ATOM 2388 O O . VAL B 1 141 ? -14.188 -19.047 -16.406 1 93 141 VAL B O 1
ATOM 2391 N N . LEU B 1 142 ? -14.359 -20.828 -15.062 1 94.25 142 LEU B N 1
ATOM 2392 C CA . LEU B 1 142 ? -13.859 -21.75 -16.078 1 94.25 142 LEU B CA 1
ATOM 2393 C C . LEU B 1 142 ? -14.797 -21.797 -17.281 1 94.25 142 LEU B C 1
ATOM 2395 O O . LEU B 1 142 ? -14.352 -21.891 -18.422 1 94.25 142 LEU B O 1
ATOM 2399 N N . ASP B 1 143 ? -16.094 -21.75 -16.969 1 93.5 143 ASP B N 1
ATOM 2400 C CA . ASP B 1 143 ? -17.094 -21.734 -18.047 1 93.5 143 ASP B CA 1
ATOM 2401 C C . ASP B 1 143 ? -16.875 -20.562 -18.984 1 93.5 143 ASP B C 1
ATOM 2403 O O . ASP B 1 143 ? -16.984 -20.703 -20.203 1 93.5 143 ASP B O 1
ATOM 2407 N N . GLU B 1 144 ? -16.5 -19.438 -18.422 1 91.31 144 GLU B N 1
ATOM 2408 C CA . GLU B 1 144 ? -16.281 -18.234 -19.203 1 91.31 144 GLU B CA 1
ATOM 2409 C C . GLU B 1 144 ? -15.008 -18.328 -20.047 1 91.31 144 GLU B C 1
ATOM 2411 O O . GLU B 1 144 ? -14.914 -17.719 -21.109 1 91.31 144 GLU B O 1
ATOM 2416 N N . MET B 1 145 ? -14.07 -19.109 -19.609 1 88.81 145 MET B N 1
ATOM 2417 C CA . MET B 1 145 ? -12.781 -19.219 -20.297 1 88.81 145 MET B CA 1
ATOM 2418 C C . MET B 1 145 ? -12.891 -20.141 -21.5 1 88.81 145 MET B C 1
ATOM 2420 O O . MET B 1 145 ? -12.086 -20.031 -22.438 1 88.81 145 MET B O 1
ATOM 2424 N N . VAL B 1 146 ? -13.742 -21.125 -21.375 1 87.12 146 VAL B N 1
ATOM 2425 C CA . VAL B 1 146 ? -13.883 -22.094 -22.469 1 87.12 146 VAL B CA 1
ATOM 2426 C C . VAL B 1 146 ? -14.828 -21.547 -23.531 1 87.12 146 VAL B C 1
ATOM 2428 O O . VAL B 1 146 ? -14.734 -21.906 -24.703 1 87.12 146 VAL B O 1
ATOM 2431 N N . ASP B 1 147 ? -15.805 -20.641 -23.219 1 76.31 147 ASP B N 1
ATOM 2432 C CA . ASP B 1 147 ? -16.734 -20.078 -24.188 1 76.31 147 ASP B CA 1
ATOM 2433 C C . ASP B 1 147 ? -16.047 -19.016 -25.031 1 76.31 147 ASP B C 1
ATOM 2435 O O . ASP B 1 147 ? -16.328 -18.906 -26.234 1 76.31 147 ASP B O 1
#